Protein AF-A0A954HY36-F1 (afdb_monomer_lite)

Foldseek 3Di:
DAEEEEEEAPLQCQAPPVCVQHGLQQDDFAPGRVVCQLCVVVVVYQYEYQDAPVNQVVVCVVCVSYHYQPLVVLLPFKYKYAYSQFPAHSVLVPPADQQEFADDPNDTGIHIDGNVLSNQARSNHRHVSVVVSNVRHDYDHRDGDGHRHPCVSLVRRLVNNQVVLVVDDLDDDDAADDDPQEAEADDVSLEAADNQEAEEGQEYEHQNPGHEHEDHLEYEYHCEYAHPPEYHDHNHYDDNYDHYRSYD

pLDDT: mean 93.42, std 6.62, range [57.47, 98.38]

Secondary structure (DSSP, 8-state):
--EEEEE--TTGGGGTTTTSSS-GGGSEETTEEHHHHHHHT-TT-EEEEE--GGGHHHHHHH-TTEEES-HHHHTTS-EEEEETTEE--GGGGGG--TTEEEEETTEEEEEEE-HHHHTT--GGGHHHHHHHHHHTSEEEE--SEE--SHHHHHHHHHHHHHHHHHHS---SSPPP---TTPEEES-GGGEEE-TT-EE-TT-EEE-SSS-EEE-TT-EE-TT-EEESSEEE-TT-EE-S-EEPTTB-

Radius of gyration: 19.98 Å; chains: 1; bounding box: 44×34×57 Å

Sequence (248 aa):
MRRIAFFEDHLAPNFSPIALLRPVFELRCGHFSVRERMLSQAADSDWGVCLRPWLQETYALKHPSAHVNDEAWLRGGPTLFLNGRWLGDPGSLTSVTEDAVGTVEGEVAWLLVDPDEAALIDPQNCDDALARIAAGRRPVPAGGTMLNYPWDLVHHNAEQLGRDFRLRSRGGGAPADLGLQVALQGNPDDIHIDRHASIDPFVVIDARHGPVWIEAEARLLPFTRIEGPCYIGRATQVFRAHVREGTS

Structure (mmCIF, N/CA/C/O backbone):
data_AF-A0A954HY36-F1
#
_entry.id   AF-A0A954HY36-F1
#
loop_
_atom_site.group_PDB
_atom_site.id
_atom_site.type_symbol
_atom_site.label_atom_id
_atom_site.label_alt_id
_atom_site.label_comp_id
_atom_site.label_asym_id
_atom_site.label_entity_id
_atom_site.label_seq_id
_atom_site.pdbx_PDB_ins_code
_atom_site.Cartn_x
_atom_site.Cartn_y
_atom_site.Cartn_z
_atom_site.occupancy
_atom_site.B_iso_or_equiv
_atom_site.auth_seq_id
_atom_site.auth_comp_id
_atom_site.auth_asym_id
_atom_site.auth_atom_id
_atom_site.pdbx_PDB_model_num
ATOM 1 N N . MET A 1 1 ? -21.195 9.109 2.387 1.00 57.47 1 MET A N 1
ATOM 2 C CA . MET A 1 1 ? -19.724 9.006 2.312 1.00 57.47 1 MET A CA 1
ATOM 3 C C . MET A 1 1 ? -19.289 7.909 3.252 1.00 57.47 1 MET A C 1
ATOM 5 O O . MET A 1 1 ? -19.810 7.846 4.359 1.00 57.47 1 MET A O 1
ATOM 9 N N . ARG A 1 2 ? -18.409 7.021 2.796 1.00 84.44 2 ARG A N 1
ATOM 10 C CA . ARG A 1 2 ? -17.832 5.981 3.646 1.00 84.44 2 ARG A CA 1
ATOM 11 C C . ARG A 1 2 ? -16.690 6.609 4.446 1.00 84.44 2 ARG A C 1
ATOM 13 O O . ARG A 1 2 ? -15.933 7.389 3.879 1.00 84.44 2 ARG A O 1
ATOM 20 N N . ARG A 1 3 ? -16.602 6.320 5.744 1.00 93.75 3 ARG A N 1
ATOM 21 C CA . ARG A 1 3 ? -15.531 6.818 6.619 1.00 93.75 3 ARG A CA 1
ATOM 22 C C . ARG A 1 3 ? -14.582 5.673 6.937 1.00 93.75 3 ARG A C 1
ATOM 24 O O . ARG A 1 3 ? -15.049 4.612 7.352 1.00 93.75 3 ARG A O 1
ATOM 31 N N . ILE A 1 4 ? -13.285 5.857 6.707 1.00 95.62 4 ILE A N 1
ATOM 32 C CA . ILE A 1 4 ? -12.267 4.814 6.910 1.00 95.62 4 ILE A CA 1
ATOM 33 C C . ILE A 1 4 ? -11.166 5.357 7.818 1.00 95.62 4 ILE A C 1
ATOM 35 O O . ILE A 1 4 ? -10.631 6.428 7.559 1.00 95.62 4 ILE A O 1
ATOM 39 N N . ALA A 1 5 ? -10.806 4.617 8.861 1.00 96.50 5 ALA A N 1
ATOM 40 C CA . ALA A 1 5 ? -9.677 4.935 9.722 1.00 96.50 5 ALA A CA 1
ATOM 41 C C . ALA A 1 5 ? -8.617 3.832 9.642 1.00 96.50 5 ALA A C 1
ATOM 43 O O . ALA A 1 5 ? -8.952 2.652 9.690 1.00 96.50 5 ALA A O 1
ATOM 44 N N . PHE A 1 6 ? -7.341 4.200 9.546 1.00 97.25 6 PHE A N 1
ATOM 45 C CA . PHE A 1 6 ? -6.235 3.246 9.686 1.00 97.25 6 PHE A CA 1
ATOM 46 C C . PHE A 1 6 ? -5.646 3.334 11.085 1.00 97.25 6 PHE A C 1
ATOM 48 O O . PHE A 1 6 ? -5.460 4.434 11.604 1.00 97.25 6 PHE A O 1
ATOM 55 N N . PHE A 1 7 ? -5.306 2.197 11.680 1.00 96.88 7 PHE A N 1
ATOM 56 C CA . PHE A 1 7 ? -4.675 2.174 12.994 1.00 96.88 7 PHE A CA 1
ATOM 57 C C . PHE A 1 7 ? -3.418 1.312 13.036 1.00 96.88 7 PHE A C 1
ATOM 59 O O . PHE A 1 7 ? -3.256 0.374 12.254 1.00 96.88 7 PHE A O 1
ATOM 66 N N . GLU A 1 8 ? -2.516 1.657 13.950 1.00 93.75 8 GLU A N 1
ATOM 67 C CA . GLU A 1 8 ? -1.374 0.831 14.330 1.00 93.75 8 GLU A CA 1
ATOM 68 C C . GLU A 1 8 ? -1.704 0.089 15.625 1.00 93.75 8 GLU A C 1
ATOM 70 O O . GLU A 1 8 ? -2.137 0.708 16.596 1.00 93.75 8 GLU A O 1
ATOM 75 N N . ASP A 1 9 ? -1.495 -1.224 15.637 1.00 93.56 9 ASP A N 1
ATOM 76 C CA . ASP A 1 9 ? -1.626 -2.035 16.845 1.00 93.56 9 ASP A CA 1
ATOM 77 C C . ASP A 1 9 ? -0.294 -2.169 17.597 1.00 93.56 9 ASP A C 1
ATOM 79 O O . ASP A 1 9 ? 0.756 -1.660 17.180 1.00 93.56 9 ASP A O 1
ATOM 83 N N . HIS A 1 10 ? -0.327 -2.885 18.716 1.00 92.81 10 HIS A N 1
ATOM 84 C CA . HIS A 1 10 ? 0.822 -3.147 19.577 1.00 92.81 10 HIS A CA 1
ATOM 85 C C . HIS A 1 10 ? 2.001 -3.854 18.881 1.00 92.81 10 HIS A C 1
ATOM 87 O O . HIS A 1 10 ? 3.107 -3.829 19.426 1.00 92.81 10 HIS A O 1
ATOM 93 N N . LEU A 1 11 ? 1.821 -4.450 17.692 1.00 95.00 11 LEU A N 1
ATOM 94 C CA . LEU A 1 11 ? 2.897 -5.082 16.917 1.00 95.00 11 LEU A CA 1
ATOM 95 C C . LEU A 1 11 ? 3.542 -4.140 15.893 1.00 95.00 11 LEU A C 1
ATOM 97 O O . LEU A 1 11 ? 4.575 -4.485 15.317 1.00 95.00 11 LEU A O 1
ATOM 101 N N . ALA A 1 12 ? 3.032 -2.921 15.702 1.00 93.38 12 ALA A N 1
ATOM 102 C CA . ALA A 1 12 ? 3.673 -1.927 14.840 1.00 93.38 12 ALA A CA 1
ATOM 103 C C . ALA A 1 12 ? 5.172 -1.666 15.145 1.00 93.38 12 ALA A C 1
ATOM 105 O O . ALA A 1 12 ? 5.951 -1.505 14.196 1.00 93.38 12 ALA A O 1
ATOM 106 N N . PRO A 1 13 ? 5.646 -1.683 16.413 1.00 94.06 13 PRO A N 1
ATOM 107 C CA . PRO A 1 13 ? 7.071 -1.563 16.730 1.00 94.06 13 PRO A CA 1
ATOM 108 C C . PRO A 1 13 ? 7.970 -2.649 16.117 1.00 94.06 13 PRO A C 1
ATOM 110 O O . PRO A 1 13 ? 9.158 -2.386 15.905 1.00 94.06 13 PRO A O 1
ATOM 113 N N . ASN A 1 14 ? 7.436 -3.828 15.770 1.00 97.25 14 ASN A N 1
ATOM 114 C CA . ASN A 1 14 ? 8.209 -4.907 15.138 1.00 97.25 14 ASN A CA 1
ATOM 115 C C . ASN A 1 14 ? 8.767 -4.514 13.763 1.00 97.25 14 ASN A C 1
ATOM 117 O O . ASN A 1 14 ? 9.735 -5.110 13.296 1.00 97.25 14 ASN A O 1
ATOM 121 N N . PHE A 1 15 ? 8.200 -3.484 13.128 1.00 97.38 15 PHE A N 1
ATOM 122 C CA . PHE A 1 15 ? 8.650 -2.957 11.839 1.00 97.38 15 PHE A CA 1
ATOM 123 C C . PHE A 1 15 ? 9.772 -1.919 11.961 1.00 97.38 15 PHE A C 1
ATOM 125 O O . PHE A 1 15 ? 10.140 -1.260 10.985 1.00 97.38 15 PHE A O 1
ATOM 132 N N . SER A 1 16 ? 10.333 -1.727 13.152 1.00 94.12 16 SER A N 1
ATOM 133 C CA . SER A 1 16 ? 11.526 -0.902 13.325 1.00 94.12 16 SER A CA 1
ATOM 134 C C . SER A 1 16 ? 12.725 -1.498 12.556 1.00 94.12 16 SER A C 1
ATOM 136 O O . SER A 1 16 ? 12.897 -2.716 12.544 1.00 94.12 16 SER A O 1
ATOM 138 N N . PRO A 1 17 ? 13.575 -0.678 11.902 1.00 95.44 17 PRO A N 1
ATOM 139 C CA . PRO A 1 17 ? 13.548 0.787 11.880 1.00 95.44 17 PRO A CA 1
ATOM 140 C C . PRO A 1 17 ? 12.696 1.393 10.752 1.00 95.44 17 PRO A C 1
ATOM 142 O O . PRO A 1 17 ? 12.510 2.611 10.716 1.00 95.44 17 PRO A O 1
ATOM 145 N N . ILE A 1 18 ? 12.173 0.584 9.823 1.00 96.06 18 ILE A N 1
ATOM 146 C CA . ILE A 1 18 ? 11.514 1.084 8.603 1.00 96.06 18 ILE A CA 1
ATOM 147 C C . ILE A 1 18 ? 10.173 1.787 8.877 1.00 96.06 18 ILE A C 1
ATOM 149 O O . ILE A 1 18 ? 9.757 2.634 8.086 1.00 96.06 18 ILE A O 1
ATOM 153 N N . ALA A 1 19 ? 9.553 1.512 10.029 1.00 95.56 19 ALA A N 1
ATOM 154 C CA . ALA A 1 19 ? 8.348 2.180 10.526 1.00 95.56 19 ALA A CA 1
ATOM 155 C C . ALA A 1 19 ? 8.613 3.228 11.632 1.00 95.56 19 ALA A C 1
ATOM 157 O O . ALA A 1 19 ? 7.700 3.580 12.374 1.00 95.56 19 ALA A O 1
ATOM 158 N N . LEU A 1 20 ? 9.839 3.746 11.805 1.00 93.62 20 LEU A N 1
ATOM 159 C CA . LEU A 1 20 ? 10.100 4.781 12.827 1.00 93.62 20 LEU A CA 1
ATOM 160 C C . LEU A 1 20 ? 9.541 6.161 12.451 1.00 93.62 20 LEU A C 1
ATOM 162 O O . LEU A 1 20 ? 9.020 6.864 13.311 1.00 93.62 20 LEU A O 1
ATOM 166 N N . LEU A 1 21 ? 9.650 6.536 11.172 1.00 93.31 21 LEU A N 1
ATOM 167 C CA . LEU A 1 21 ? 9.279 7.861 10.643 1.00 93.31 21 LEU A CA 1
ATOM 168 C C . LEU A 1 21 ? 8.015 7.832 9.769 1.00 93.31 21 LEU A C 1
ATOM 170 O O . LEU A 1 21 ? 7.740 8.774 9.025 1.00 93.31 21 LEU A O 1
ATOM 174 N N . ARG A 1 22 ? 7.295 6.710 9.788 1.00 95.19 22 ARG A N 1
ATOM 175 C CA . ARG A 1 22 ? 6.039 6.494 9.067 1.00 95.19 22 ARG A CA 1
ATOM 176 C C . ARG A 1 22 ? 5.252 5.367 9.735 1.00 95.19 22 ARG A C 1
ATOM 178 O O . ARG A 1 22 ? 5.887 4.474 10.303 1.00 95.19 22 ARG A O 1
ATOM 185 N N . PRO A 1 23 ? 3.919 5.376 9.645 1.00 96.25 23 PRO A N 1
ATOM 186 C CA . PRO A 1 23 ? 3.120 4.272 10.144 1.00 96.25 23 PRO A CA 1
ATOM 187 C C . PRO A 1 23 ? 3.252 3.016 9.280 1.00 96.25 23 PRO A C 1
ATOM 189 O O . PRO A 1 23 ? 3.594 3.100 8.097 1.00 96.25 23 PRO A O 1
ATOM 192 N N . VAL A 1 24 ? 2.967 1.847 9.858 1.00 96.81 24 VAL A N 1
ATOM 193 C CA . VAL A 1 24 ? 3.121 0.550 9.170 1.00 96.81 24 VAL A CA 1
ATOM 194 C C . VAL A 1 24 ? 2.285 0.453 7.893 1.00 96.81 24 VAL A C 1
ATOM 196 O O . VAL A 1 24 ? 2.764 -0.065 6.887 1.00 96.81 24 VAL A O 1
ATOM 199 N N . PHE A 1 25 ? 1.092 1.051 7.868 1.00 97.25 25 PHE A N 1
ATOM 200 C CA . PHE A 1 25 ? 0.241 1.064 6.674 1.00 97.25 25 PHE A CA 1
ATOM 201 C C . PHE A 1 25 ? 0.782 1.894 5.500 1.00 97.25 25 PHE A C 1
ATOM 203 O O . PHE A 1 25 ? 0.192 1.857 4.420 1.00 97.25 25 PHE A O 1
ATOM 210 N N . GLU A 1 26 ? 1.885 2.631 5.684 1.00 97.38 26 GLU A N 1
ATOM 211 C CA . GLU A 1 26 ? 2.621 3.326 4.615 1.00 97.38 26 GLU A CA 1
ATOM 212 C C . GLU A 1 26 ? 3.801 2.519 4.070 1.00 97.38 26 GLU A C 1
ATOM 214 O O . GLU A 1 26 ? 4.480 2.959 3.137 1.00 97.38 26 GLU A O 1
ATOM 219 N N . LEU A 1 27 ? 4.086 1.348 4.642 1.00 96.88 27 LEU A N 1
ATOM 220 C CA . LEU A 1 27 ? 5.068 0.435 4.074 1.00 96.88 27 LEU A CA 1
ATOM 221 C C . LEU A 1 27 ? 4.506 -0.157 2.780 1.00 96.88 27 LEU A C 1
ATOM 223 O O . LEU A 1 27 ? 3.346 -0.569 2.707 1.00 96.88 27 LEU A O 1
ATOM 227 N N . ARG A 1 28 ? 5.331 -0.153 1.732 1.00 95.56 28 ARG A N 1
ATOM 228 C CA . ARG A 1 28 ? 4.946 -0.648 0.409 1.00 95.56 28 ARG A CA 1
ATOM 229 C C . ARG A 1 28 ? 5.139 -2.157 0.335 1.00 95.56 28 ARG A C 1
ATOM 231 O O . ARG A 1 28 ? 6.169 -2.671 0.760 1.00 95.56 28 ARG A O 1
ATOM 238 N N . CYS A 1 29 ? 4.143 -2.824 -0.233 1.00 97.12 29 CYS A N 1
ATOM 239 C CA . CYS A 1 29 ? 4.181 -4.223 -0.636 1.00 97.12 29 CYS A CA 1
ATOM 240 C C . CYS A 1 29 ? 3.330 -4.322 -1.903 1.00 97.12 29 CYS A C 1
ATOM 242 O O . CYS A 1 29 ? 2.143 -4.009 -1.872 1.00 97.12 29 CYS A O 1
ATOM 244 N N . GLY A 1 30 ? 3.931 -4.657 -3.036 1.00 97.00 30 GLY A N 1
ATOM 245 C CA . GLY A 1 30 ? 3.319 -4.515 -4.349 1.00 97.00 30 GLY A CA 1
ATOM 246 C C . GLY A 1 30 ? 3.459 -3.099 -4.917 1.00 97.00 30 GLY A C 1
ATOM 247 O O . GLY A 1 30 ? 4.481 -2.430 -4.771 1.00 97.00 30 GLY A O 1
ATOM 2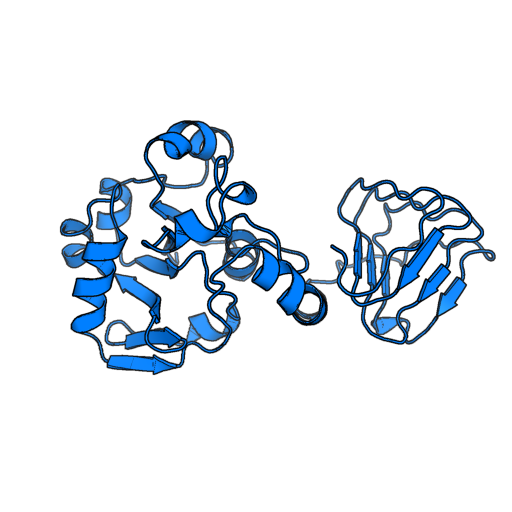48 N N . HIS A 1 31 ? 2.419 -2.627 -5.600 1.00 95.81 31 HIS A N 1
ATOM 249 C CA . HIS A 1 31 ? 2.398 -1.298 -6.220 1.00 95.81 31 HIS A CA 1
ATOM 250 C C . HIS A 1 31 ? 1.971 -0.203 -5.234 1.00 95.81 31 HIS A C 1
ATOM 252 O O . HIS A 1 31 ? 2.048 0.983 -5.574 1.00 95.81 31 HIS A O 1
ATOM 258 N N . PHE A 1 32 ? 1.486 -0.580 -4.051 1.00 95.56 32 PHE A N 1
ATOM 259 C CA . PHE A 1 32 ? 0.821 0.310 -3.106 1.00 95.56 32 PHE A CA 1
ATOM 260 C C . PHE A 1 32 ? 1.263 0.058 -1.662 1.00 95.56 32 PHE A C 1
ATOM 262 O O . PHE A 1 32 ? 1.708 -1.035 -1.298 1.00 95.56 32 PHE A O 1
ATOM 269 N N . SER A 1 33 ? 1.090 1.065 -0.811 1.00 96.56 33 SER A N 1
ATOM 270 C CA . SER A 1 33 ? 0.966 0.844 0.631 1.00 96.56 33 SER A CA 1
ATOM 271 C C . SER A 1 33 ? -0.415 0.273 0.994 1.00 96.56 33 SER A C 1
ATOM 273 O O . SER A 1 33 ? -1.324 0.237 0.159 1.00 96.56 33 SER A O 1
ATOM 275 N N . VAL A 1 34 ? -0.602 -0.185 2.239 1.00 96.12 34 VAL A N 1
ATOM 276 C CA . VAL A 1 34 ? -1.923 -0.643 2.720 1.00 96.12 34 VAL A CA 1
ATOM 277 C C . VAL A 1 34 ? -2.958 0.472 2.599 1.00 96.12 34 VAL A C 1
ATOM 279 O O . VAL A 1 34 ? -4.036 0.238 2.050 1.00 96.12 34 VAL A O 1
ATOM 282 N N . ARG A 1 35 ? -2.613 1.700 3.011 1.00 96.06 35 ARG A N 1
ATOM 283 C CA . ARG A 1 35 ? -3.511 2.854 2.873 1.00 96.06 35 ARG A CA 1
ATOM 284 C C . ARG A 1 35 ? -3.898 3.099 1.419 1.00 96.06 35 ARG A C 1
ATOM 286 O O . ARG A 1 35 ? -5.082 3.202 1.108 1.00 96.06 35 ARG A O 1
ATOM 293 N N . GLU A 1 36 ? -2.908 3.203 0.533 1.00 94.69 36 GLU A N 1
ATOM 294 C CA . GLU A 1 36 ? -3.137 3.482 -0.890 1.00 94.69 36 GLU A CA 1
ATOM 295 C C . GLU A 1 36 ? -4.048 2.431 -1.526 1.00 94.69 36 GLU A C 1
ATOM 297 O O . GLU A 1 36 ? -4.996 2.777 -2.231 1.00 94.69 36 GLU A O 1
ATOM 302 N N . ARG A 1 37 ? -3.806 1.151 -1.226 1.00 94.50 37 ARG A N 1
ATOM 303 C CA . ARG A 1 37 ? -4.600 0.045 -1.761 1.00 94.50 37 ARG A CA 1
ATOM 304 C C . ARG A 1 37 ? -6.048 0.117 -1.302 1.00 94.50 37 ARG A C 1
ATOM 306 O O . ARG A 1 37 ? -6.948 0.044 -2.135 1.00 94.50 37 ARG A O 1
ATOM 313 N N . MET A 1 38 ? -6.276 0.296 -0.004 1.00 92.94 38 MET A N 1
ATOM 314 C CA . MET A 1 38 ? -7.625 0.315 0.565 1.00 92.94 38 MET A CA 1
ATOM 315 C C . MET A 1 38 ? -8.426 1.539 0.108 1.00 92.94 38 MET A C 1
ATOM 317 O O . MET A 1 38 ? -9.614 1.417 -0.181 1.00 92.94 38 MET A O 1
ATOM 321 N N . LEU A 1 39 ? -7.780 2.700 -0.040 1.00 92.19 39 LEU A N 1
ATOM 322 C CA . LEU A 1 39 ? -8.441 3.914 -0.530 1.00 92.19 39 LEU A CA 1
ATOM 323 C C . LEU A 1 39 ? -8.631 3.937 -2.056 1.00 92.19 39 LEU A C 1
ATOM 325 O O . LEU A 1 39 ? -9.497 4.662 -2.538 1.00 92.19 39 LEU A O 1
ATOM 329 N N . SER A 1 40 ? -7.888 3.133 -2.827 1.00 87.56 40 SER A N 1
ATOM 330 C CA . SER A 1 40 ? -7.997 3.112 -4.299 1.00 87.56 40 SER A CA 1
ATOM 331 C C . SER A 1 40 ? -9.398 2.751 -4.817 1.00 87.56 40 SER A C 1
ATOM 333 O O . SER A 1 40 ? -9.817 3.255 -5.855 1.00 87.56 40 SER A O 1
ATOM 335 N N . GLN A 1 41 ? -10.141 1.925 -4.076 1.00 77.50 41 GLN A N 1
ATOM 336 C CA . GLN A 1 41 ? -11.525 1.525 -4.380 1.00 77.50 41 GLN A CA 1
ATOM 337 C C . GLN A 1 41 ? -12.568 2.386 -3.643 1.00 77.50 41 GLN A C 1
ATOM 339 O O . GLN A 1 41 ? -13.767 2.128 -3.710 1.00 77.50 41 GLN A O 1
ATOM 344 N N . ALA A 1 42 ? -12.110 3.403 -2.914 1.00 75.69 42 ALA A N 1
ATOM 345 C CA . ALA A 1 42 ? -12.898 4.201 -1.987 1.00 75.69 42 ALA A CA 1
ATOM 346 C C . ALA A 1 42 ? -12.592 5.703 -2.159 1.00 75.69 42 ALA A C 1
ATOM 348 O O . ALA A 1 42 ? -12.513 6.433 -1.176 1.00 75.69 42 ALA A O 1
ATOM 349 N N . ALA A 1 43 ? -12.429 6.164 -3.406 1.00 67.81 43 ALA A N 1
ATOM 350 C CA . ALA A 1 43 ? -11.939 7.508 -3.736 1.00 67.81 43 ALA A CA 1
ATOM 351 C C . ALA A 1 43 ? -12.755 8.669 -3.124 1.00 67.81 43 ALA A C 1
ATOM 353 O O . ALA A 1 43 ? -12.181 9.711 -2.825 1.00 67.81 43 ALA A O 1
ATOM 354 N N . ASP A 1 44 ? -14.055 8.474 -2.875 1.00 77.56 44 ASP A N 1
ATOM 355 C CA . ASP A 1 44 ? -14.939 9.466 -2.236 1.00 77.56 44 ASP A CA 1
ATOM 356 C C . ASP A 1 44 ? -15.047 9.295 -0.704 1.00 77.56 44 ASP A C 1
ATOM 358 O O . ASP A 1 44 ? -15.976 9.809 -0.071 1.00 77.56 44 ASP A O 1
ATOM 362 N N . SER A 1 45 ? -14.155 8.507 -0.094 1.00 83.62 45 SER A N 1
ATOM 363 C CA . SER A 1 45 ? -14.174 8.253 1.349 1.00 83.62 45 SER A CA 1
ATOM 364 C C . SER A 1 45 ? -13.461 9.356 2.112 1.00 83.62 45 SER A C 1
ATOM 366 O O . SER A 1 45 ? -12.332 9.727 1.797 1.00 83.62 45 SER A O 1
ATOM 368 N N . ASP A 1 46 ? -14.113 9.825 3.168 1.00 94.19 46 ASP A N 1
ATOM 369 C CA . ASP A 1 46 ? -13.464 10.643 4.182 1.00 94.19 46 ASP A CA 1
ATOM 370 C C . ASP A 1 46 ? -12.607 9.721 5.060 1.00 94.19 46 ASP A C 1
ATOM 372 O O . ASP A 1 46 ? -13.057 8.626 5.422 1.00 94.19 46 ASP A O 1
ATOM 376 N N . TRP A 1 47 ? -11.364 10.094 5.361 1.00 96.44 47 TRP A N 1
ATOM 377 C CA . TRP A 1 47 ? -10.434 9.156 5.991 1.00 96.44 47 TRP A CA 1
ATOM 378 C C . TRP A 1 47 ? -9.587 9.761 7.100 1.00 96.44 47 TRP A C 1
ATOM 380 O O . TRP A 1 47 ? -9.191 10.922 7.062 1.00 96.44 47 TRP A O 1
ATOM 390 N N . GLY A 1 48 ? -9.288 8.928 8.090 1.00 96.56 48 GLY A N 1
ATOM 391 C CA . GLY A 1 48 ? -8.511 9.292 9.262 1.00 96.56 48 GLY A CA 1
ATOM 392 C C . GLY A 1 48 ? -7.494 8.231 9.641 1.00 96.56 48 GLY A C 1
ATOM 393 O O . GLY A 1 48 ? -7.387 7.171 9.017 1.00 96.56 48 GLY A O 1
ATOM 394 N N . VAL A 1 49 ? -6.717 8.538 10.671 1.00 97.00 49 VAL A N 1
ATOM 395 C CA . VAL A 1 49 ? -5.668 7.661 11.185 1.00 97.00 49 VAL A CA 1
ATOM 396 C C . VAL A 1 49 ? -5.547 7.787 12.699 1.00 97.00 49 VAL A C 1
ATOM 398 O O . VAL A 1 49 ? -5.702 8.878 13.245 1.00 97.00 49 VAL A O 1
ATOM 401 N N . CYS A 1 50 ? -5.217 6.682 13.361 1.00 95.50 50 CYS A N 1
ATOM 402 C CA . CYS A 1 50 ? -4.771 6.657 14.750 1.00 95.50 50 CYS A CA 1
ATOM 403 C C . CYS A 1 50 ? -3.283 6.300 14.779 1.00 95.50 50 CYS A C 1
ATOM 405 O O . CYS A 1 50 ? -2.883 5.183 14.445 1.00 95.50 50 CYS A O 1
ATOM 407 N N . LEU A 1 51 ? -2.466 7.294 15.120 1.00 92.50 51 LEU A N 1
ATOM 408 C CA . LEU A 1 51 ? -1.015 7.282 15.013 1.00 92.50 51 LEU A CA 1
ATOM 409 C C . LEU A 1 51 ? -0.327 7.524 16.346 1.00 92.50 51 LEU A C 1
ATOM 411 O O . LEU A 1 51 ? -0.811 8.259 17.211 1.00 92.50 51 LEU A O 1
ATOM 415 N N . ARG A 1 52 ? 0.902 7.013 16.420 1.00 92.62 52 ARG A N 1
ATOM 416 C CA . ARG A 1 52 ? 1.864 7.315 17.482 1.00 92.62 52 ARG A CA 1
ATOM 417 C C . ARG A 1 52 ? 2.082 8.837 17.617 1.00 92.62 52 ARG A C 1
ATOM 419 O O . ARG A 1 52 ? 2.246 9.503 16.588 1.00 92.62 52 ARG A O 1
ATOM 426 N N . PRO A 1 53 ? 2.170 9.386 18.849 1.00 91.75 53 PRO A N 1
ATOM 427 C CA . PRO A 1 53 ? 2.262 10.829 19.117 1.00 91.75 53 PRO A CA 1
ATOM 428 C C . PRO A 1 53 ? 3.259 11.600 18.250 1.00 91.75 53 PRO A C 1
ATOM 430 O O . PRO A 1 53 ? 2.934 12.634 17.675 1.00 91.75 53 PRO A O 1
ATOM 433 N N . TRP A 1 54 ? 4.471 11.071 18.094 1.00 93.06 54 TRP A N 1
ATOM 434 C CA . TRP A 1 54 ? 5.554 11.757 17.385 1.00 93.06 54 TRP A CA 1
ATOM 435 C C . TRP A 1 54 ? 5.405 11.781 15.856 1.00 93.06 54 TRP A C 1
ATOM 437 O O . TRP A 1 54 ? 6.165 12.481 15.191 1.00 93.06 54 TRP A O 1
ATOM 447 N N . LEU A 1 55 ? 4.468 11.021 15.275 1.00 95.06 55 LEU A N 1
ATOM 448 C CA . LEU A 1 55 ? 4.220 11.035 13.829 1.00 95.06 55 LEU A CA 1
ATOM 449 C C . LEU A 1 55 ? 3.162 12.062 13.418 1.00 95.06 55 LEU A C 1
ATOM 451 O O . LEU A 1 55 ? 3.194 12.514 12.274 1.00 95.06 55 LEU A O 1
ATOM 455 N N . GLN A 1 56 ? 2.260 12.443 14.326 1.00 95.19 56 GLN A N 1
ATOM 456 C CA . GLN A 1 56 ? 1.020 13.158 14.003 1.00 95.19 56 GLN A CA 1
ATOM 457 C C . GLN A 1 56 ? 1.249 14.458 13.238 1.00 95.19 56 GLN A C 1
ATOM 459 O O . GLN A 1 56 ? 0.696 14.627 12.155 1.00 95.19 56 GLN A O 1
ATOM 464 N N . GLU A 1 57 ? 2.107 15.340 13.753 1.00 95.69 57 GLU A N 1
ATOM 465 C CA . GLU A 1 57 ? 2.372 16.646 13.140 1.00 95.69 57 GLU A CA 1
ATOM 466 C C . GLU A 1 57 ? 2.907 16.495 11.708 1.00 95.69 57 GLU A C 1
ATOM 468 O O . GLU A 1 57 ? 2.366 17.054 10.752 1.00 95.69 57 GLU A O 1
ATOM 473 N N . THR A 1 58 ? 3.946 15.673 11.536 1.00 96.44 58 THR A N 1
ATOM 474 C CA . THR A 1 58 ? 4.562 15.461 10.219 1.00 96.44 58 THR A CA 1
ATOM 475 C C . THR A 1 58 ? 3.643 14.729 9.246 1.00 96.44 58 THR A C 1
ATOM 477 O O . THR A 1 58 ? 3.723 14.962 8.037 1.00 96.44 58 THR A O 1
ATOM 480 N N . TYR A 1 59 ? 2.780 13.848 9.753 1.00 96.75 59 TYR A N 1
ATOM 481 C CA . TYR A 1 59 ? 1.835 13.099 8.940 1.00 96.75 59 TYR A CA 1
ATOM 482 C C . TYR A 1 59 ? 0.682 13.995 8.475 1.00 96.75 59 TYR A C 1
ATOM 484 O O . TYR A 1 59 ? 0.382 14.004 7.283 1.00 96.75 59 TYR A O 1
ATOM 492 N N . ALA A 1 60 ? 0.123 14.826 9.360 1.00 97.00 60 ALA A N 1
ATOM 493 C CA . ALA A 1 60 ? -0.908 15.810 9.021 1.00 97.00 60 ALA A CA 1
ATOM 494 C C . ALA A 1 60 ? -0.421 16.812 7.961 1.00 97.00 60 ALA A C 1
ATOM 496 O O . ALA A 1 60 ? -1.142 17.117 7.014 1.00 97.00 60 ALA A O 1
ATOM 497 N N . LEU A 1 61 ? 0.838 17.262 8.058 1.00 96.94 61 LEU A N 1
ATOM 498 C CA . LEU A 1 61 ? 1.431 18.158 7.061 1.00 96.94 61 LEU A CA 1
ATOM 499 C C . LEU A 1 61 ? 1.538 17.508 5.669 1.00 96.94 61 LEU A C 1
ATOM 501 O O . LEU A 1 61 ? 1.346 18.176 4.654 1.00 96.94 61 LEU A O 1
ATOM 505 N N . LYS A 1 62 ? 1.861 16.210 5.608 1.00 96.12 62 LYS A N 1
ATOM 506 C CA . LYS A 1 62 ? 1.994 15.456 4.347 1.00 96.12 62 LYS A CA 1
ATOM 507 C C . LYS A 1 62 ? 0.653 15.003 3.773 1.00 96.12 62 LYS A C 1
ATOM 509 O O . LYS A 1 62 ? 0.542 14.835 2.561 1.00 96.12 62 LYS A O 1
ATOM 514 N N . HIS A 1 63 ? -0.342 14.804 4.630 1.00 96.00 63 HIS A N 1
ATOM 515 C CA . HIS A 1 63 ? -1.660 14.288 4.279 1.00 96.00 63 HIS A CA 1
ATOM 516 C C . HIS A 1 63 ? -2.755 15.227 4.811 1.00 96.00 63 HIS A C 1
ATOM 518 O O . HIS A 1 63 ? -3.477 14.858 5.733 1.00 96.00 63 HIS A O 1
ATOM 524 N N . PRO A 1 64 ? -2.927 16.428 4.224 1.00 95.19 64 PRO A N 1
ATOM 525 C CA . PRO A 1 64 ? -3.870 17.433 4.727 1.00 95.19 64 PRO A CA 1
ATOM 526 C C . PRO A 1 64 ? -5.344 17.010 4.631 1.00 95.19 64 PRO A C 1
ATOM 528 O O . PRO A 1 64 ? -6.202 17.627 5.250 1.00 95.19 64 PRO A O 1
ATOM 531 N N . SER A 1 65 ? -5.650 15.976 3.844 1.00 93.81 65 SER A N 1
ATOM 532 C CA . SER A 1 65 ? -6.984 15.376 3.765 1.00 93.81 65 SER A CA 1
ATOM 533 C C . SER A 1 65 ? -7.269 14.360 4.876 1.00 93.81 65 SER A C 1
ATOM 535 O O . SER A 1 65 ? -8.371 13.833 4.916 1.00 93.81 65 SER A O 1
ATOM 537 N N . ALA A 1 66 ? -6.267 13.988 5.678 1.00 96.31 66 ALA A N 1
ATOM 538 C CA . ALA A 1 66 ? -6.393 12.959 6.701 1.00 96.31 66 ALA A CA 1
ATOM 539 C C . ALA A 1 66 ? -6.816 13.565 8.039 1.00 96.31 66 ALA A C 1
ATOM 541 O O . ALA A 1 66 ? -6.187 14.507 8.524 1.00 96.31 66 ALA A O 1
ATOM 542 N N . HIS A 1 67 ? -7.799 12.951 8.690 1.00 96.94 67 HIS A N 1
ATOM 543 C CA . HIS A 1 67 ? -8.133 13.243 10.084 1.00 96.94 67 HIS A CA 1
ATOM 544 C C . HIS A 1 67 ? -7.165 12.505 11.008 1.00 96.94 67 HIS A C 1
ATOM 546 O O . HIS A 1 67 ? -7.310 11.308 11.265 1.00 96.94 67 HIS A O 1
ATOM 552 N N . VAL A 1 68 ? -6.121 13.199 11.458 1.00 97.06 68 VAL A N 1
ATOM 553 C CA . VAL A 1 68 ? -5.052 12.607 12.273 1.00 97.06 68 VAL A CA 1
ATOM 554 C C . VAL A 1 68 ? -5.416 12.683 13.748 1.00 97.06 68 VAL A C 1
ATOM 556 O O . VAL A 1 68 ? -5.425 13.767 14.323 1.00 97.06 68 VAL A O 1
ATOM 559 N N . ASN A 1 69 ? -5.686 11.529 14.359 1.00 95.69 69 ASN A N 1
ATOM 560 C CA . ASN A 1 69 ? -6.036 11.397 15.774 1.00 95.69 69 ASN A CA 1
ATOM 561 C C . ASN A 1 69 ? -7.198 12.316 16.207 1.00 95.69 69 ASN A C 1
ATOM 563 O O . ASN A 1 69 ? -7.235 12.795 17.339 1.00 95.69 69 ASN A O 1
ATOM 567 N N . ASP A 1 70 ? -8.144 12.565 15.300 1.00 95.31 70 ASP A N 1
ATOM 568 C CA . ASP A 1 70 ? -9.237 13.513 15.506 1.00 95.31 70 ASP A CA 1
ATOM 569 C C . ASP A 1 70 ? -10.455 12.831 16.154 1.00 95.31 70 ASP A C 1
ATOM 571 O O . ASP A 1 70 ? -11.234 12.126 15.505 1.00 95.31 70 ASP A O 1
ATOM 575 N N . GLU A 1 71 ? -10.632 13.059 17.457 1.00 93.94 71 GLU A N 1
ATOM 576 C CA . GLU A 1 71 ? -11.782 12.561 18.221 1.00 93.94 71 GLU A CA 1
ATOM 577 C C . GLU A 1 71 ? -13.121 13.114 17.724 1.00 93.94 71 GLU A C 1
ATOM 579 O O . GLU A 1 71 ? -14.124 12.396 17.696 1.00 93.94 71 GLU A O 1
ATOM 584 N N . ALA A 1 72 ? -13.161 14.402 17.374 1.00 94.69 72 ALA A N 1
ATOM 585 C CA . ALA A 1 72 ? -14.392 15.064 16.963 1.00 94.69 72 ALA A CA 1
ATOM 586 C C . ALA A 1 72 ? -14.855 14.511 15.619 1.00 94.69 72 ALA A C 1
ATOM 588 O O . ALA A 1 72 ? -16.044 14.234 15.440 1.00 94.69 72 ALA A O 1
ATOM 589 N N . TRP A 1 73 ? -13.903 14.276 14.714 1.00 95.75 73 TRP A N 1
ATOM 590 C CA . TRP A 1 73 ? -14.165 13.560 13.485 1.00 95.75 73 TRP A CA 1
ATOM 591 C C . TRP A 1 73 ? -14.733 12.183 13.799 1.00 95.75 73 TRP A C 1
ATOM 593 O O . TRP A 1 73 ? -15.855 11.931 13.370 1.00 95.75 73 TRP A O 1
ATOM 603 N N . LEU A 1 74 ? -14.035 11.323 14.554 1.00 94.31 74 LEU A N 1
ATOM 604 C CA . LEU A 1 74 ? -14.456 9.939 14.845 1.00 94.31 74 LEU A CA 1
ATOM 605 C C . LEU A 1 74 ? -15.885 9.831 15.406 1.00 94.31 74 LEU A C 1
ATOM 607 O O . LEU A 1 74 ? -16.633 8.941 15.011 1.00 94.31 74 LEU A O 1
ATOM 611 N N . ARG A 1 75 ? -16.298 10.774 16.260 1.00 94.44 75 ARG A N 1
ATOM 612 C CA . ARG A 1 75 ? -17.660 10.835 16.829 1.00 94.44 75 ARG A CA 1
ATOM 613 C C . ARG A 1 75 ? -18.722 11.361 15.855 1.00 94.44 75 ARG A C 1
ATOM 615 O O . ARG A 1 75 ? -19.907 11.356 16.168 1.00 94.44 75 ARG A O 1
ATOM 622 N N . GLY A 1 76 ? -18.327 11.829 14.676 1.00 94.00 76 GLY A N 1
ATOM 623 C CA . GLY A 1 76 ? -19.231 12.387 13.672 1.00 94.00 76 GLY A CA 1
ATOM 624 C C . GLY A 1 76 ? -19.966 11.350 12.816 1.00 94.00 76 GLY A C 1
ATOM 625 O O . GLY A 1 76 ? -20.847 11.732 12.049 1.00 94.00 76 GLY A O 1
ATOM 626 N N . GLY A 1 77 ? -19.605 10.063 12.872 1.00 93.69 77 GLY A N 1
ATOM 627 C CA . GLY A 1 77 ? -20.294 9.021 12.103 1.00 93.69 77 GLY A CA 1
ATOM 628 C C . GLY A 1 77 ? -19.615 7.645 12.142 1.00 93.69 77 GLY A C 1
ATOM 629 O O . GLY A 1 77 ? -18.437 7.563 12.499 1.00 93.69 77 GLY A O 1
ATOM 630 N N . PRO A 1 78 ? -20.329 6.576 11.731 1.00 94.69 78 PRO A N 1
ATOM 631 C CA . PRO A 1 78 ? -19.784 5.221 11.696 1.00 94.69 78 PRO A CA 1
ATOM 632 C C . PRO A 1 78 ? -18.521 5.154 10.840 1.00 94.69 78 PRO A C 1
ATOM 634 O O . PRO A 1 78 ? -18.503 5.654 9.711 1.00 94.69 78 PRO A O 1
ATOM 637 N N . THR A 1 79 ? -17.462 4.555 11.377 1.00 95.75 79 THR A N 1
ATOM 638 C CA . THR A 1 79 ? -16.125 4.562 10.775 1.00 95.75 79 THR A CA 1
ATOM 639 C C . THR A 1 79 ? -15.555 3.150 10.715 1.00 95.75 79 THR A C 1
ATOM 641 O O . THR A 1 79 ? -15.472 2.449 11.719 1.00 95.75 79 THR A O 1
ATOM 644 N N . LEU A 1 80 ? -15.149 2.718 9.520 1.00 95.75 80 LEU A N 1
ATOM 645 C CA . LEU A 1 80 ? -14.490 1.432 9.315 1.00 95.75 80 LEU A CA 1
ATOM 646 C C . LEU A 1 80 ? -13.016 1.543 9.700 1.00 95.75 80 LEU A C 1
ATOM 648 O O . LEU A 1 80 ? -12.245 2.190 8.993 1.00 95.75 80 LEU A O 1
ATOM 652 N N . PHE A 1 81 ? -12.623 0.887 10.782 1.00 96.88 81 PHE A N 1
ATOM 653 C CA . PHE A 1 81 ? -11.231 0.778 11.194 1.00 96.88 81 PHE A CA 1
ATOM 654 C C . PHE A 1 81 ? -10.548 -0.377 10.467 1.00 96.88 81 PHE A C 1
ATOM 656 O O . PHE A 1 81 ? -11.084 -1.483 10.419 1.00 96.88 81 PHE A O 1
ATOM 663 N N . LEU A 1 82 ? -9.365 -0.111 9.917 1.00 96.94 82 LEU A N 1
ATOM 664 C CA . LEU A 1 82 ? -8.508 -1.061 9.215 1.00 96.94 82 LEU A CA 1
ATOM 665 C C . LEU A 1 82 ? -7.147 -1.133 9.907 1.00 96.94 82 LEU A C 1
ATOM 667 O O . LEU A 1 82 ? -6.491 -0.108 10.114 1.00 96.94 82 LEU A O 1
ATOM 671 N N . ASN A 1 83 ? -6.709 -2.344 10.228 1.00 97.44 83 ASN A N 1
ATOM 672 C CA . ASN A 1 83 ? -5.398 -2.565 10.814 1.00 97.44 83 ASN A CA 1
ATOM 673 C C . ASN A 1 83 ? -4.309 -2.304 9.772 1.00 97.44 83 ASN A C 1
ATOM 675 O O . ASN A 1 83 ? -4.351 -2.824 8.655 1.00 97.44 83 ASN A O 1
ATOM 679 N N . GLY A 1 84 ? -3.305 -1.512 10.136 1.00 96.88 84 GLY A N 1
ATOM 680 C CA . GLY A 1 84 ? -2.256 -1.120 9.214 1.00 96.88 84 GLY A CA 1
ATOM 681 C C . GLY A 1 84 ? -1.307 -2.232 8.771 1.00 96.88 84 GLY A C 1
ATOM 682 O O . GLY A 1 84 ? -0.609 -2.058 7.772 1.00 96.88 84 GLY A O 1
ATOM 683 N N . ARG A 1 85 ? -1.295 -3.370 9.473 1.00 97.12 85 ARG A N 1
ATOM 684 C CA . ARG A 1 85 ? -0.534 -4.577 9.109 1.00 97.12 85 ARG A CA 1
ATOM 685 C C . ARG A 1 85 ? -1.287 -5.499 8.153 1.00 97.12 85 ARG A C 1
ATOM 687 O O . ARG A 1 85 ? -0.698 -6.449 7.639 1.00 97.12 85 ARG A O 1
ATOM 694 N N . TRP A 1 86 ? -2.574 -5.249 7.919 1.00 97.75 86 TRP A N 1
ATOM 695 C CA . TRP A 1 86 ? -3.419 -6.151 7.151 1.00 97.75 86 TRP A CA 1
ATOM 696 C C . TRP A 1 86 ? -3.206 -5.992 5.642 1.00 97.75 86 TRP A C 1
ATOM 698 O O . TRP A 1 86 ? -3.589 -4.996 5.020 1.00 97.75 86 TRP A O 1
ATOM 708 N N . LEU A 1 87 ? -2.634 -7.026 5.027 1.00 96.31 87 LEU A N 1
ATOM 709 C CA . LEU A 1 87 ? -2.507 -7.172 3.583 1.00 96.31 87 LEU A CA 1
ATOM 710 C C . LEU A 1 87 ? -3.761 -7.850 3.007 1.00 96.31 87 LEU A C 1
ATOM 712 O O . LEU A 1 87 ? -3.745 -9.014 2.599 1.00 96.31 87 LEU A O 1
ATOM 716 N N . GLY A 1 88 ? -4.871 -7.111 3.039 1.00 93.69 88 GLY A N 1
ATOM 717 C CA . GLY A 1 88 ? -6.188 -7.549 2.573 1.00 93.69 88 GLY A CA 1
ATOM 718 C C . GLY A 1 88 ? -6.553 -7.122 1.150 1.00 93.69 88 GLY A C 1
ATOM 719 O O . GLY A 1 88 ? -5.892 -6.281 0.535 1.00 93.69 88 GLY A O 1
ATOM 720 N N . ASP A 1 89 ? -7.657 -7.682 0.652 1.00 90.44 89 ASP A N 1
ATOM 721 C CA . ASP A 1 89 ? -8.309 -7.259 -0.591 1.00 90.44 89 ASP A CA 1
ATOM 722 C C . ASP A 1 89 ? -9.367 -6.177 -0.290 1.00 90.44 89 ASP A C 1
ATOM 724 O O . ASP A 1 89 ? -10.313 -6.463 0.455 1.00 90.44 89 ASP A O 1
ATOM 728 N N . PRO A 1 90 ? -9.277 -4.966 -0.875 1.00 88.75 90 PRO A N 1
ATOM 729 C CA . PRO A 1 90 ? -10.305 -3.934 -0.730 1.00 88.75 90 PRO A CA 1
ATOM 730 C C . PRO A 1 90 ? -11.720 -4.406 -1.104 1.00 88.75 90 PRO A C 1
ATOM 732 O O . PRO A 1 90 ? -12.695 -3.933 -0.520 1.00 88.75 90 PRO A O 1
ATOM 735 N N . GLY A 1 91 ? -11.853 -5.362 -2.035 1.00 86.56 91 GLY A N 1
ATOM 736 C CA . GLY A 1 91 ? -13.145 -5.929 -2.432 1.00 86.56 91 GLY A CA 1
ATOM 737 C C . GLY A 1 91 ? -13.892 -6.617 -1.282 1.00 86.56 91 GLY A C 1
ATOM 738 O O . GLY A 1 91 ? -15.125 -6.562 -1.227 1.00 86.56 91 GLY A O 1
ATOM 739 N N . SER A 1 92 ? -13.160 -7.177 -0.311 1.00 85.19 92 SER A N 1
ATOM 740 C CA . SER A 1 92 ? -13.732 -7.822 0.884 1.00 85.19 92 SER A CA 1
ATOM 741 C C . SER A 1 92 ? -14.484 -6.847 1.796 1.00 85.19 92 SER A C 1
ATOM 743 O O . SER A 1 92 ? -15.361 -7.247 2.558 1.00 85.19 92 SER A O 1
ATOM 745 N N . LEU A 1 93 ? -14.206 -5.545 1.680 1.00 84.56 93 LEU A N 1
ATOM 746 C CA . LEU A 1 93 ? -14.827 -4.518 2.509 1.00 84.56 93 LEU A CA 1
ATOM 747 C C . LEU A 1 93 ? -16.250 -4.166 2.053 1.00 84.56 93 LEU A C 1
ATOM 749 O O . LEU A 1 93 ? -16.919 -3.364 2.699 1.00 84.56 93 LEU A O 1
ATOM 753 N N . THR A 1 94 ? -16.750 -4.709 0.945 1.00 80.62 94 THR A N 1
ATOM 754 C CA . THR A 1 94 ? -18.109 -4.409 0.451 1.00 80.62 94 THR A CA 1
ATOM 755 C C . THR A 1 94 ? -19.224 -5.056 1.280 1.00 80.62 94 THR A C 1
ATOM 757 O O . THR A 1 94 ? -20.349 -4.565 1.258 1.00 80.62 94 THR A O 1
ATOM 760 N N . SER A 1 95 ? -18.916 -6.100 2.054 1.00 76.75 95 SER A N 1
ATOM 761 C CA . SER A 1 95 ? -19.884 -6.891 2.828 1.00 76.75 95 SER A CA 1
ATOM 762 C C . SER A 1 95 ? -19.720 -6.761 4.349 1.00 76.75 95 SER A C 1
ATOM 764 O O . SER A 1 95 ? -20.046 -7.690 5.084 1.00 76.75 95 SER A O 1
ATOM 766 N N . VAL A 1 96 ? -19.170 -5.642 4.830 1.00 86.56 96 VAL A N 1
ATOM 767 C CA . VAL A 1 96 ? -18.955 -5.404 6.268 1.00 86.56 96 VAL A CA 1
ATOM 768 C C . VAL A 1 96 ? -20.279 -5.068 6.959 1.00 86.56 96 VAL A C 1
ATOM 770 O O . VAL A 1 96 ? -21.008 -4.192 6.498 1.00 86.56 96 VAL A O 1
ATOM 773 N N . THR A 1 97 ? -20.558 -5.734 8.080 1.00 88.19 97 THR A N 1
ATOM 774 C CA . THR A 1 97 ? -21.715 -5.481 8.952 1.00 88.19 97 THR A CA 1
ATOM 775 C C . THR A 1 97 ? -21.266 -4.987 10.331 1.00 88.19 97 THR A C 1
ATOM 777 O O . THR A 1 97 ? -20.135 -5.239 10.747 1.00 88.19 97 THR A O 1
ATOM 780 N N . GLU A 1 98 ? -22.145 -4.279 11.043 1.00 89.00 98 GLU A N 1
ATOM 781 C CA . GLU A 1 98 ? -21.865 -3.690 12.369 1.00 89.00 98 GLU A CA 1
ATOM 782 C C . GLU A 1 98 ? -21.546 -4.758 13.436 1.00 89.00 98 GLU A C 1
ATOM 784 O O . GLU A 1 98 ? -20.652 -4.577 14.262 1.00 89.00 98 GLU A O 1
ATOM 789 N N . ASP A 1 99 ? -22.207 -5.918 13.368 1.00 93.00 99 ASP A N 1
ATOM 790 C CA . ASP A 1 99 ? -22.055 -7.036 14.310 1.00 93.00 99 ASP A CA 1
ATOM 791 C C . ASP A 1 99 ? -20.808 -7.904 14.065 1.00 93.00 99 ASP A C 1
ATOM 793 O O . ASP A 1 99 ? -20.520 -8.812 14.852 1.00 93.00 99 ASP A O 1
ATOM 797 N N . ALA A 1 100 ? -20.086 -7.665 12.967 1.00 94.94 100 ALA A N 1
ATOM 798 C CA . ALA A 1 100 ? -18.956 -8.478 12.544 1.00 94.94 100 ALA A CA 1
ATOM 799 C C . ALA A 1 100 ? -17.607 -7.805 12.826 1.00 94.94 100 ALA A C 1
ATOM 801 O O . ALA A 1 100 ? -17.454 -6.581 12.776 1.00 94.94 100 ALA A O 1
ATOM 802 N N . VAL A 1 101 ? -16.603 -8.645 13.071 1.00 96.81 101 VAL A N 1
ATOM 803 C CA . VAL A 1 101 ? -15.190 -8.260 13.084 1.00 96.81 101 VAL A CA 1
ATOM 804 C C . VAL A 1 101 ? -14.407 -9.162 12.141 1.00 96.81 101 VAL A C 1
ATOM 806 O O . VAL A 1 101 ? -14.474 -10.389 12.231 1.00 96.81 101 VAL A O 1
ATOM 809 N N . GLY A 1 102 ? -13.664 -8.551 11.226 1.00 96.50 102 GLY A N 1
ATOM 810 C CA . GLY A 1 102 ? -12.762 -9.258 10.334 1.00 96.50 102 GLY A CA 1
ATOM 811 C C . GLY A 1 102 ? -11.504 -9.670 11.069 1.00 96.50 102 GLY A C 1
ATOM 812 O O . GLY A 1 102 ? -10.807 -8.818 11.618 1.00 96.50 102 GLY A O 1
ATOM 813 N N . THR A 1 103 ? -11.191 -10.962 11.038 1.00 96.81 103 THR A N 1
ATOM 814 C CA . THR A 1 103 ? -10.002 -11.508 11.696 1.00 96.81 103 THR A CA 1
ATOM 815 C C . THR A 1 103 ? -9.122 -12.307 10.744 1.00 96.81 103 THR A C 1
ATOM 817 O O . THR A 1 103 ? -9.610 -12.966 9.820 1.00 96.81 103 THR A O 1
ATOM 820 N N . VAL A 1 104 ? -7.815 -12.254 10.987 1.00 97.06 104 VAL A N 1
ATOM 821 C CA . VAL A 1 104 ? -6.801 -13.109 10.362 1.00 97.06 104 VAL A CA 1
ATOM 822 C C . VAL A 1 104 ? -6.004 -13.727 11.498 1.00 97.06 104 VAL A C 1
ATOM 824 O O . VAL A 1 104 ? -5.456 -13.002 12.315 1.00 97.06 104 VAL A O 1
ATOM 827 N N . GLU A 1 105 ? -6.012 -15.057 11.601 1.00 94.06 105 GLU A N 1
ATOM 828 C CA . GLU A 1 105 ? -5.307 -15.790 12.671 1.00 94.06 105 GLU A CA 1
ATOM 829 C C . GLU A 1 105 ? -5.653 -15.313 14.102 1.00 94.06 105 GLU A C 1
ATOM 831 O O . GLU A 1 105 ? -4.861 -15.433 15.029 1.00 94.06 105 GLU A O 1
ATOM 836 N N . GLY A 1 106 ? -6.876 -14.803 14.295 1.00 92.25 106 GLY A N 1
ATOM 837 C CA . GLY A 1 106 ? -7.364 -14.277 15.577 1.00 92.25 106 GLY A CA 1
ATOM 838 C C . GLY A 1 106 ? -7.060 -12.796 15.822 1.00 92.25 106 GLY A C 1
ATOM 839 O O . GLY A 1 106 ? -7.590 -12.225 16.771 1.00 92.25 106 GLY A O 1
ATOM 840 N N . GLU A 1 107 ? -6.278 -12.154 14.956 1.00 95.31 107 GLU A N 1
ATOM 841 C CA . GLU A 1 107 ? -5.973 -10.725 15.024 1.00 95.31 107 GLU A CA 1
ATOM 842 C C . GLU A 1 107 ? -7.016 -9.900 14.266 1.00 95.31 107 GLU A C 1
ATOM 844 O O . GLU A 1 107 ? -7.519 -10.318 13.221 1.00 95.31 107 GLU A O 1
ATOM 849 N N . VAL A 1 108 ? -7.340 -8.710 14.778 1.00 96.50 108 VAL A N 1
ATOM 850 C CA . VAL A 1 108 ? -8.337 -7.818 14.175 1.00 96.50 108 VAL A CA 1
ATOM 851 C C . VAL A 1 108 ? -7.756 -7.152 12.930 1.00 96.50 108 VAL A C 1
ATOM 853 O O . VAL A 1 108 ? -6.842 -6.335 13.020 1.00 96.50 108 VAL A O 1
ATOM 856 N N . ALA A 1 109 ? -8.326 -7.474 11.771 1.00 96.94 109 ALA A N 1
ATOM 857 C CA . ALA A 1 109 ? -8.002 -6.862 10.487 1.00 96.94 109 ALA A CA 1
ATOM 858 C C . ALA A 1 109 ? -8.881 -5.636 10.207 1.00 96.94 109 ALA A C 1
ATOM 860 O O . ALA A 1 109 ? -8.389 -4.612 9.731 1.00 96.94 109 ALA A O 1
ATOM 861 N N . TRP A 1 110 ? -10.178 -5.730 10.516 1.00 96.50 110 TRP A N 1
ATOM 862 C CA . TRP A 1 110 ? -11.123 -4.627 10.356 1.00 96.50 110 TRP A CA 1
ATOM 863 C C . TRP A 1 110 ? -12.342 -4.745 11.274 1.00 96.50 110 TRP A C 1
ATOM 865 O O . TRP A 1 110 ? -12.739 -5.843 11.660 1.00 96.50 110 TRP A O 1
ATOM 875 N N . LEU A 1 111 ? -12.973 -3.609 11.581 1.00 96.38 111 LEU A N 1
ATOM 876 C CA . LEU A 1 111 ? -14.243 -3.509 12.312 1.00 96.38 111 LEU A CA 1
ATOM 877 C C . LEU A 1 111 ? -14.929 -2.164 12.033 1.00 96.38 111 LEU A C 1
ATOM 879 O O . LEU A 1 111 ? -14.260 -1.154 11.824 1.00 96.38 111 LEU A O 1
ATOM 883 N N . LEU A 1 112 ? -16.261 -2.137 12.027 1.00 95.69 112 LEU A N 1
ATOM 884 C CA . LEU A 1 112 ? -17.050 -0.913 11.839 1.00 95.69 112 LEU A CA 1
ATOM 885 C C . LEU A 1 112 ? -17.443 -0.303 13.188 1.00 95.69 112 LEU A C 1
ATOM 887 O O . LEU A 1 112 ? -18.279 -0.873 13.869 1.00 95.69 112 LEU A O 1
ATOM 891 N N . VAL A 1 113 ? -16.863 0.824 13.581 1.00 95.56 113 VAL A N 1
ATOM 892 C CA . VAL A 1 113 ? -17.106 1.455 14.888 1.00 95.56 113 VAL A CA 1
ATOM 893 C C . VAL A 1 113 ? -18.170 2.539 14.768 1.00 95.56 113 VAL A C 1
ATOM 895 O O . VAL A 1 113 ? -18.034 3.438 13.932 1.00 95.56 113 VAL A O 1
ATOM 898 N N . ASP A 1 114 ? -19.190 2.483 15.619 1.00 94.44 114 ASP A N 1
ATOM 899 C CA . ASP A 1 114 ? -20.239 3.503 15.678 1.00 94.44 114 ASP A CA 1
ATOM 900 C C . ASP A 1 114 ? -19.833 4.719 16.533 1.00 94.44 114 ASP A C 1
ATOM 902 O O . ASP A 1 114 ? -18.948 4.614 17.385 1.00 94.44 114 ASP A O 1
ATOM 906 N N . PRO A 1 115 ? -20.471 5.894 16.357 1.00 94.12 115 PRO A N 1
ATOM 907 C CA . PRO A 1 115 ? -20.118 7.123 17.080 1.00 94.12 115 PRO A CA 1
ATOM 908 C C . PRO A 1 115 ? -20.063 7.002 18.609 1.00 94.12 115 PRO A C 1
ATOM 910 O O . PRO A 1 115 ? -19.183 7.591 19.241 1.00 94.12 115 PRO A O 1
ATOM 913 N N . ASP A 1 116 ? -20.979 6.232 19.199 1.00 93.50 116 ASP A N 1
ATOM 914 C CA . ASP A 1 116 ? -21.044 6.031 20.650 1.00 93.50 116 ASP A CA 1
ATOM 915 C C . ASP A 1 116 ? -19.861 5.190 21.154 1.00 93.50 116 ASP A C 1
ATOM 917 O O . ASP A 1 116 ? -19.283 5.477 22.203 1.00 93.50 116 ASP A O 1
ATOM 921 N N . GLU A 1 117 ? -19.445 4.187 20.378 1.00 93.88 117 GLU A N 1
ATOM 922 C CA . GLU A 1 117 ? -18.250 3.387 20.657 1.00 93.88 117 GLU A CA 1
ATOM 923 C C . GLU A 1 117 ? -16.972 4.201 20.424 1.00 93.88 117 GLU A C 1
ATOM 925 O O . GLU A 1 117 ? -16.014 4.093 21.190 1.00 93.88 117 GLU A O 1
ATOM 930 N N . ALA A 1 118 ? -16.967 5.067 19.405 1.00 93.00 118 ALA A N 1
ATOM 931 C CA . ALA A 1 118 ? -15.849 5.952 19.098 1.00 93.00 118 ALA A CA 1
ATOM 932 C C . ALA A 1 118 ? -15.533 6.921 20.250 1.00 93.00 118 ALA A C 1
ATOM 934 O O . ALA A 1 118 ? -14.393 7.359 20.393 1.00 93.00 118 ALA A O 1
ATOM 935 N N . ALA A 1 119 ? -16.502 7.221 21.124 1.00 90.56 119 ALA A N 1
ATOM 936 C CA . ALA A 1 119 ? -16.265 7.997 22.340 1.00 90.56 119 ALA A CA 1
ATOM 937 C C . ALA A 1 119 ? -15.368 7.283 23.371 1.00 90.56 119 ALA A C 1
ATOM 939 O O . ALA A 1 119 ? -14.796 7.951 24.231 1.00 90.56 119 ALA A O 1
ATOM 940 N N . LEU A 1 120 ? -15.225 5.955 23.280 1.00 90.44 120 LEU A N 1
ATOM 941 C CA . LEU A 1 120 ? -14.382 5.129 24.154 1.00 90.44 120 LEU A CA 1
ATOM 942 C C . LEU A 1 120 ? -12.952 4.946 23.624 1.00 90.44 120 LEU A C 1
ATOM 944 O O . LEU A 1 120 ? -12.131 4.316 24.298 1.00 90.44 120 LEU A O 1
ATOM 948 N N . ILE A 1 121 ? -12.674 5.439 22.415 1.00 92.19 121 ILE A N 1
ATOM 949 C CA . ILE A 1 121 ? -11.373 5.335 21.759 1.00 92.19 121 ILE A CA 1
ATOM 950 C C . ILE A 1 121 ? -10.544 6.561 22.133 1.00 92.19 121 ILE A C 1
ATOM 952 O O . ILE A 1 121 ? -10.919 7.685 21.812 1.00 92.19 121 ILE A O 1
ATOM 956 N N . ASP A 1 122 ? -9.395 6.331 22.766 1.00 89.81 122 ASP A N 1
ATOM 957 C CA . ASP A 1 122 ? -8.306 7.305 22.800 1.00 89.81 122 ASP A CA 1
ATOM 958 C C . ASP A 1 122 ? -7.531 7.182 21.477 1.00 89.81 122 ASP A C 1
ATOM 960 O O . ASP A 1 122 ? -6.899 6.147 21.245 1.00 89.81 122 ASP A O 1
ATOM 964 N N . PRO A 1 123 ? -7.550 8.187 20.582 1.00 83.19 123 PRO A N 1
ATOM 965 C CA . PRO A 1 123 ? -6.859 8.077 19.300 1.00 83.19 123 PRO A CA 1
ATOM 966 C C . PRO A 1 123 ? -5.340 7.925 19.438 1.00 83.19 123 PRO A C 1
ATOM 968 O O . PRO A 1 123 ? -4.691 7.458 18.502 1.00 83.19 123 PRO A O 1
ATOM 971 N N . GLN A 1 124 ? -4.769 8.301 20.588 1.00 83.19 124 GLN A N 1
ATOM 972 C CA . GLN A 1 124 ? -3.348 8.130 20.900 1.00 83.19 124 GLN A CA 1
ATOM 973 C C . GLN A 1 124 ? -2.990 6.667 21.201 1.00 83.19 124 GLN A C 1
ATOM 975 O O . GLN A 1 124 ? -1.841 6.271 21.005 1.00 83.19 124 GLN A O 1
ATOM 980 N N . ASN A 1 125 ? -3.964 5.871 21.653 1.00 85.00 125 ASN A N 1
ATOM 981 C CA . ASN A 1 125 ? -3.829 4.441 21.918 1.00 85.00 125 ASN A CA 1
ATOM 982 C C . ASN A 1 125 ? -5.127 3.695 21.568 1.00 85.00 125 ASN A C 1
ATOM 984 O O . ASN A 1 125 ? -5.876 3.226 22.428 1.00 85.00 125 ASN A O 1
ATOM 988 N N . CYS A 1 126 ? -5.412 3.620 20.272 1.00 89.12 126 CYS A N 1
ATOM 989 C CA . CYS A 1 126 ? -6.660 3.040 19.789 1.00 89.12 126 CYS A CA 1
ATOM 990 C C . CYS A 1 126 ? -6.723 1.506 19.896 1.00 89.12 126 CYS A C 1
ATOM 992 O O . CYS A 1 126 ? -7.826 0.975 19.987 1.00 89.12 126 CYS A O 1
ATOM 994 N N . ASP A 1 127 ? -5.585 0.800 19.920 1.00 92.12 127 ASP A N 1
ATOM 995 C CA . ASP A 1 127 ? -5.533 -0.668 19.828 1.00 92.12 127 ASP A CA 1
ATOM 996 C C . ASP A 1 127 ? -6.331 -1.345 20.951 1.00 92.12 127 ASP A C 1
ATOM 998 O O . ASP A 1 127 ? -7.271 -2.096 20.695 1.00 92.12 127 ASP A O 1
ATOM 1002 N N . ASP A 1 128 ? -6.060 -0.976 22.206 1.00 91.81 128 ASP A N 1
ATOM 1003 C CA . ASP A 1 128 ? -6.743 -1.544 23.375 1.00 91.81 128 ASP A CA 1
ATOM 1004 C C . ASP A 1 128 ? -8.261 -1.293 23.354 1.00 91.81 128 ASP A C 1
ATOM 1006 O O . ASP A 1 128 ? -9.062 -2.111 23.821 1.00 91.81 128 ASP A O 1
ATOM 1010 N N . ALA A 1 129 ? -8.692 -0.135 22.846 1.00 93.75 129 ALA A N 1
ATOM 1011 C CA . ALA A 1 129 ? -10.109 0.188 22.723 1.00 93.75 129 ALA A CA 1
ATOM 1012 C C . ALA A 1 129 ? -10.771 -0.623 21.601 1.00 93.75 129 ALA A C 1
ATOM 1014 O O . ALA A 1 129 ? -11.826 -1.220 21.823 1.00 93.75 129 ALA A O 1
ATOM 1015 N N . LEU A 1 130 ? -10.126 -0.707 20.436 1.00 95.50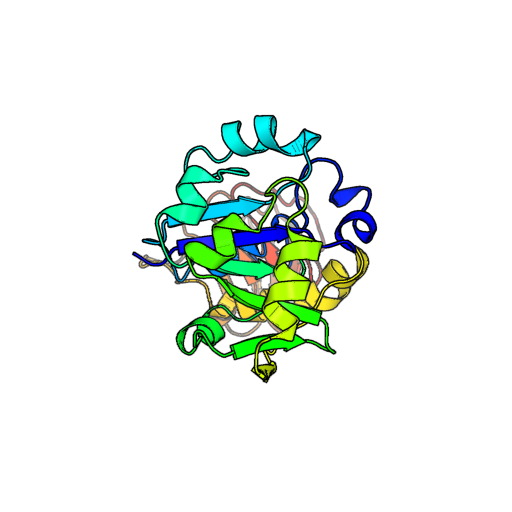 130 LEU A N 1
ATOM 1016 C CA . LEU A 1 130 ? -10.608 -1.473 19.289 1.00 95.50 130 LEU A CA 1
ATOM 1017 C C . LEU A 1 130 ? -10.666 -2.972 19.595 1.00 95.50 130 LEU A C 1
ATOM 1019 O O . LEU A 1 130 ? -11.654 -3.616 19.252 1.00 95.50 130 LEU A O 1
ATOM 1023 N N . ALA A 1 131 ? -9.681 -3.520 20.311 1.00 94.25 131 ALA A N 1
ATOM 1024 C CA . ALA A 1 131 ? -9.675 -4.912 20.752 1.00 94.25 131 ALA A CA 1
ATOM 1025 C C . ALA A 1 131 ? -10.849 -5.228 21.698 1.00 94.25 131 ALA A C 1
ATOM 1027 O O . ALA A 1 131 ? -11.508 -6.261 21.556 1.00 94.25 131 ALA A O 1
ATOM 1028 N N . ARG A 1 132 ? -11.171 -4.322 22.635 1.00 94.88 132 ARG A N 1
ATOM 1029 C CA . ARG A 1 132 ? -12.337 -4.476 23.527 1.00 94.88 132 ARG A CA 1
ATOM 1030 C C . ARG A 1 132 ? -13.659 -4.431 22.766 1.00 94.88 132 ARG A C 1
ATOM 1032 O O . ARG A 1 132 ? -14.538 -5.239 23.052 1.00 94.88 132 ARG A O 1
ATOM 1039 N N . ILE A 1 133 ? -13.792 -3.517 21.805 1.00 95.31 133 ILE A N 1
ATOM 1040 C CA . ILE A 1 133 ? -14.980 -3.424 20.945 1.00 95.31 133 ILE A CA 1
ATOM 1041 C C . ILE A 1 133 ? -15.112 -4.696 20.092 1.00 95.31 133 ILE A C 1
ATOM 1043 O O . ILE A 1 133 ? -16.183 -5.298 20.030 1.00 95.31 133 ILE A O 1
ATOM 1047 N N . ALA A 1 134 ? -14.010 -5.158 19.493 1.00 95.44 134 ALA A N 1
ATOM 1048 C CA . ALA A 1 134 ? -13.956 -6.376 18.690 1.00 95.44 134 ALA A CA 1
ATOM 1049 C C . ALA A 1 134 ? -14.386 -7.631 19.466 1.00 95.44 134 ALA A C 1
ATOM 1051 O O . ALA A 1 134 ? -15.059 -8.490 18.901 1.00 95.44 134 ALA A O 1
ATOM 1052 N N . ALA A 1 135 ? -14.054 -7.732 20.757 1.00 94.75 135 ALA A N 1
ATOM 1053 C CA . ALA A 1 135 ? -14.425 -8.875 21.595 1.00 94.75 135 ALA A CA 1
ATOM 1054 C C . ALA A 1 135 ? -15.948 -9.053 21.759 1.00 94.75 135 ALA A C 1
ATOM 1056 O O . ALA A 1 135 ? -16.409 -10.157 22.046 1.00 94.75 135 ALA A O 1
ATOM 1057 N N . GLY A 1 136 ? -16.733 -7.987 21.568 1.00 94.06 136 GLY A N 1
ATOM 1058 C CA . GLY A 1 136 ? -18.197 -8.030 21.584 1.00 94.06 136 GLY A CA 1
ATOM 1059 C C . GLY A 1 136 ? -18.837 -8.457 20.258 1.00 94.06 136 GLY A C 1
ATOM 1060 O O . GLY A 1 136 ? -20.063 -8.517 20.176 1.00 94.06 136 GLY A O 1
ATOM 1061 N N . ARG A 1 137 ? -18.042 -8.730 19.217 1.00 95.31 137 ARG A N 1
ATOM 1062 C CA . ARG A 1 137 ? -18.515 -8.951 17.844 1.00 95.31 137 ARG A CA 1
ATOM 1063 C C . ARG A 1 137 ? -18.320 -10.387 17.396 1.00 95.31 137 ARG A C 1
ATOM 1065 O O . ARG A 1 137 ? -17.488 -11.128 17.914 1.00 95.31 137 ARG A O 1
ATOM 1072 N N . ARG A 1 138 ? -19.079 -10.786 16.378 1.00 96.00 138 ARG A N 1
ATOM 1073 C CA . ARG A 1 138 ? -18.928 -12.096 15.749 1.00 96.00 138 ARG A CA 1
ATOM 1074 C C . ARG A 1 138 ? -17.690 -12.090 14.840 1.00 96.00 138 ARG A C 1
ATOM 1076 O O . ARG A 1 138 ? -17.672 -11.330 13.869 1.00 96.00 138 ARG A O 1
ATOM 1083 N N . PRO A 1 139 ? -16.685 -12.946 15.089 1.00 96.00 139 PRO A N 1
ATOM 1084 C CA . PRO A 1 139 ? -15.519 -13.024 14.224 1.00 96.00 139 PRO A CA 1
ATOM 1085 C C . PRO A 1 139 ? -15.882 -13.657 12.881 1.00 96.00 139 PRO A C 1
ATOM 1087 O O . PRO A 1 139 ? -16.558 -14.687 12.818 1.00 96.00 139 PRO A O 1
ATOM 1090 N N . VAL A 1 140 ? -15.396 -13.047 11.804 1.00 95.62 140 VAL A N 1
ATOM 1091 C CA . VAL A 1 140 ? -15.463 -13.578 10.442 1.00 95.62 140 VAL A CA 1
ATOM 1092 C C . VAL A 1 140 ? -14.062 -13.584 9.824 1.00 95.62 140 VAL A C 1
ATOM 1094 O O . VAL A 1 140 ? -13.248 -12.716 10.154 1.00 95.62 140 VAL A O 1
ATOM 1097 N N . PRO A 1 141 ? -13.737 -14.537 8.933 1.00 95.31 141 PRO A N 1
ATOM 1098 C CA . PRO A 1 141 ? -12.466 -14.511 8.220 1.00 95.31 141 PRO A CA 1
ATOM 1099 C C . PRO A 1 141 ? -12.375 -13.261 7.339 1.00 95.31 141 PRO A C 1
ATOM 1101 O O . PRO A 1 141 ? -13.191 -13.080 6.437 1.00 95.31 141 PRO A O 1
ATOM 1104 N N . ALA A 1 142 ? -11.377 -12.409 7.578 1.00 94.75 142 ALA A N 1
ATOM 1105 C CA . ALA A 1 142 ? -11.130 -11.238 6.734 1.00 94.75 142 ALA A CA 1
ATOM 1106 C C . ALA A 1 142 ? -10.440 -11.601 5.406 1.00 94.75 142 ALA A C 1
ATOM 1108 O O . ALA A 1 142 ? -10.492 -10.828 4.451 1.00 94.75 142 ALA A O 1
ATOM 1109 N N . GLY A 1 143 ? -9.788 -12.768 5.347 1.00 94.12 143 GLY A N 1
ATOM 1110 C CA . GLY A 1 143 ? -8.876 -13.122 4.261 1.00 94.12 143 GLY A CA 1
ATOM 1111 C C . GLY A 1 143 ? -7.601 -12.270 4.271 1.00 94.12 143 GLY A C 1
ATOM 1112 O O . GLY A 1 143 ? -7.383 -11.439 5.155 1.00 94.12 143 GLY A O 1
ATOM 1113 N N . GLY A 1 144 ? -6.740 -12.475 3.274 1.00 94.75 144 GLY A N 1
ATOM 1114 C CA . GLY A 1 144 ? -5.432 -11.818 3.231 1.00 94.75 144 GLY A CA 1
ATOM 1115 C C . GLY A 1 144 ? -4.481 -12.330 4.315 1.00 94.75 144 GLY A C 1
ATOM 1116 O O . GLY A 1 144 ? -4.592 -13.474 4.757 1.00 94.75 144 GLY A O 1
ATOM 1117 N N . THR A 1 145 ? -3.533 -11.484 4.716 1.00 96.75 145 THR A N 1
ATOM 1118 C CA . THR A 1 145 ? -2.459 -11.843 5.655 1.00 96.75 145 THR A CA 1
ATOM 1119 C C . THR A 1 145 ? -2.169 -10.688 6.609 1.00 96.75 145 THR A C 1
ATOM 1121 O O . THR A 1 145 ? -2.267 -9.527 6.213 1.00 96.75 145 THR A O 1
ATOM 1124 N N . MET A 1 146 ? -1.805 -10.991 7.855 1.00 97.62 146 MET A N 1
ATOM 1125 C CA . MET A 1 146 ? -1.276 -10.005 8.800 1.00 97.62 146 MET A CA 1
ATOM 1126 C C . MET A 1 146 ? 0.244 -10.012 8.736 1.00 97.62 146 MET A C 1
ATOM 1128 O O . MET A 1 146 ? 0.884 -11.042 8.924 1.00 97.62 146 MET A O 1
ATOM 1132 N N . LEU A 1 147 ? 0.823 -8.854 8.431 1.00 97.94 147 LEU A N 1
ATOM 1133 C CA . LEU A 1 147 ? 2.268 -8.678 8.435 1.00 97.94 147 LEU A CA 1
ATOM 1134 C C . LEU A 1 147 ? 2.744 -8.547 9.884 1.00 97.94 147 LEU A C 1
ATOM 1136 O O . LEU A 1 147 ? 2.166 -7.789 10.658 1.00 97.94 147 LEU A O 1
ATOM 1140 N N . ASN A 1 148 ? 3.826 -9.218 10.253 1.00 97.25 148 ASN A N 1
ATOM 1141 C 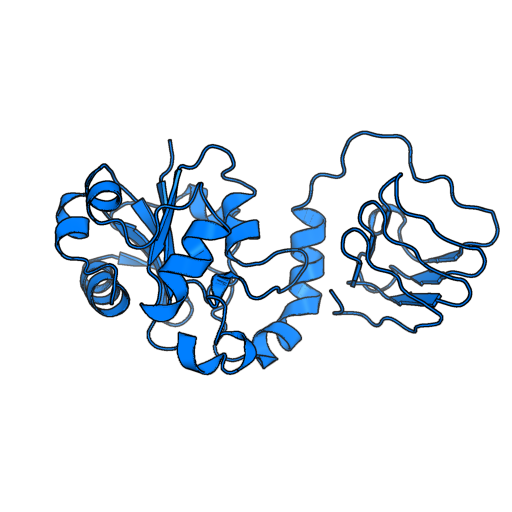CA . ASN A 1 148 ? 4.375 -9.198 11.609 1.00 97.25 148 ASN A CA 1
ATOM 1142 C C . ASN A 1 148 ? 5.743 -8.517 11.680 1.00 97.25 148 ASN A C 1
ATOM 1144 O O . ASN A 1 148 ? 6.075 -7.911 12.700 1.00 97.25 148 ASN A O 1
ATOM 1148 N N . TYR A 1 149 ? 6.519 -8.590 10.597 1.00 97.75 149 TYR A N 1
ATOM 1149 C CA . TYR A 1 149 ? 7.893 -8.105 10.537 1.00 97.75 149 TYR A CA 1
ATOM 1150 C C . TYR A 1 149 ? 8.259 -7.520 9.162 1.00 97.75 149 TYR A C 1
ATOM 1152 O O . TYR A 1 149 ? 7.603 -7.806 8.160 1.00 97.75 149 TYR A O 1
ATOM 1160 N N . PRO A 1 150 ? 9.364 -6.751 9.055 1.00 97.25 150 PRO A N 1
ATOM 1161 C CA . PRO A 1 150 ? 9.818 -6.181 7.786 1.00 97.25 150 PRO A CA 1
ATOM 1162 C C . PRO A 1 150 ? 10.033 -7.195 6.658 1.00 97.25 150 PRO A C 1
ATOM 1164 O O . PRO A 1 150 ? 9.772 -6.881 5.500 1.00 97.25 150 PRO A O 1
ATOM 1167 N N . TRP A 1 151 ? 10.513 -8.403 6.964 1.00 97.00 151 TRP A N 1
ATOM 1168 C CA . TRP A 1 151 ? 10.758 -9.433 5.947 1.00 97.00 151 TRP A CA 1
ATOM 1169 C C . TRP A 1 151 ? 9.472 -10.040 5.383 1.00 97.00 151 TRP A C 1
ATOM 1171 O O . TRP A 1 151 ? 9.512 -10.574 4.277 1.00 97.00 151 TRP A O 1
ATOM 1181 N N . ASP A 1 152 ? 8.335 -9.898 6.065 1.00 97.69 152 ASP A N 1
ATOM 1182 C CA . ASP A 1 152 ? 7.045 -10.331 5.523 1.00 97.69 152 ASP A CA 1
ATOM 1183 C C . ASP A 1 152 ? 6.681 -9.496 4.289 1.00 97.69 152 ASP A C 1
ATOM 1185 O O . ASP A 1 152 ? 6.153 -10.027 3.316 1.00 97.69 152 ASP A O 1
ATOM 1189 N N . LEU A 1 153 ? 7.058 -8.208 4.262 1.00 97.06 153 LEU A N 1
ATOM 1190 C CA . LEU A 1 153 ? 6.903 -7.363 3.071 1.00 97.06 153 LEU A CA 1
ATOM 1191 C C . LEU A 1 153 ? 7.669 -7.942 1.881 1.00 97.06 153 LEU A C 1
ATOM 1193 O O . LEU A 1 153 ? 7.143 -7.960 0.778 1.00 97.06 153 LEU A O 1
ATOM 1197 N N . VAL A 1 154 ? 8.888 -8.443 2.106 1.00 96.56 154 VAL A N 1
ATOM 1198 C CA . VAL A 1 154 ? 9.708 -9.075 1.061 1.00 96.56 154 VAL A CA 1
ATOM 1199 C C . VAL A 1 154 ? 9.087 -10.399 0.624 1.00 96.56 154 VAL A C 1
ATOM 1201 O O . VAL A 1 154 ? 8.957 -10.649 -0.572 1.00 96.56 154 VAL A O 1
ATOM 1204 N N . HIS A 1 155 ? 8.673 -11.227 1.586 1.00 97.69 155 HIS A N 1
ATOM 1205 C CA . HIS A 1 155 ? 8.080 -12.537 1.329 1.00 97.69 155 HIS A CA 1
ATOM 1206 C C . HIS A 1 155 ? 6.793 -12.438 0.500 1.00 97.69 155 HIS A C 1
ATOM 1208 O O . HIS A 1 155 ? 6.610 -13.193 -0.452 1.00 97.69 155 HIS A O 1
ATOM 1214 N N . HIS A 1 156 ? 5.933 -11.469 0.819 1.00 97.69 156 HIS A N 1
ATOM 1215 C CA . HIS A 1 156 ? 4.647 -11.283 0.152 1.00 97.69 156 HIS A CA 1
ATOM 1216 C C . HIS A 1 156 ? 4.708 -10.366 -1.080 1.00 97.69 156 HIS A C 1
ATOM 1218 O O . HIS A 1 156 ? 3.717 -10.274 -1.809 1.00 97.69 156 HIS A O 1
ATOM 1224 N N . ASN A 1 157 ? 5.848 -9.716 -1.368 1.00 97.94 157 ASN A N 1
ATOM 1225 C CA . ASN A 1 157 ? 5.920 -8.685 -2.410 1.00 97.94 157 ASN A CA 1
ATOM 1226 C C . ASN A 1 157 ? 5.561 -9.218 -3.799 1.00 97.94 157 ASN A C 1
ATOM 1228 O O . ASN A 1 157 ? 4.771 -8.607 -4.510 1.00 97.94 157 ASN A O 1
ATOM 1232 N N . ALA A 1 158 ? 6.126 -10.365 -4.190 1.00 97.69 158 ALA A N 1
ATOM 1233 C CA . ALA A 1 158 ? 5.923 -10.944 -5.519 1.00 97.69 158 ALA A CA 1
ATOM 1234 C C . ALA A 1 158 ? 4.447 -11.268 -5.795 1.00 97.69 158 ALA A C 1
ATOM 1236 O O . ALA A 1 158 ? 3.912 -10.925 -6.852 1.00 97.69 158 ALA A O 1
ATOM 1237 N N . GLU A 1 159 ? 3.768 -11.878 -4.824 1.00 97.00 159 GLU A N 1
ATOM 1238 C CA . GLU A 1 159 ? 2.340 -12.162 -4.934 1.00 97.00 159 GLU A CA 1
ATOM 1239 C C . GLU A 1 159 ? 1.522 -10.863 -4.970 1.00 97.00 159 GLU A C 1
ATOM 1241 O O . GLU A 1 159 ? 0.616 -10.714 -5.800 1.00 97.00 159 GLU A O 1
ATOM 1246 N N . GLN A 1 160 ? 1.866 -9.899 -4.111 1.00 97.38 160 GLN A N 1
ATOM 1247 C CA . GLN A 1 160 ? 1.145 -8.637 -4.024 1.00 97.38 160 GLN A CA 1
ATOM 1248 C C . GLN A 1 160 ? 1.309 -7.775 -5.280 1.00 97.38 160 GLN A C 1
ATOM 1250 O O . GLN A 1 160 ? 0.332 -7.178 -5.720 1.00 97.38 160 GLN A O 1
ATOM 1255 N N . LEU A 1 161 ? 2.486 -7.765 -5.913 1.00 97.50 161 LEU A N 1
ATOM 1256 C CA . LEU A 1 161 ? 2.720 -7.151 -7.226 1.00 97.50 161 LEU A CA 1
ATOM 1257 C C . LEU A 1 161 ? 1.733 -7.699 -8.267 1.00 97.50 161 LEU A C 1
ATOM 1259 O O . LEU A 1 161 ? 1.075 -6.935 -8.969 1.00 97.50 161 LEU A O 1
ATOM 1263 N N . GLY A 1 162 ? 1.560 -9.023 -8.324 1.00 96.69 162 GLY A N 1
ATOM 1264 C CA . GLY A 1 162 ? 0.601 -9.650 -9.235 1.00 96.69 162 GLY A CA 1
ATOM 1265 C C . GLY A 1 162 ? -0.855 -9.263 -8.945 1.00 96.69 162 GLY A C 1
ATOM 1266 O O . GLY A 1 162 ? -1.636 -9.046 -9.874 1.00 96.69 162 GLY A O 1
ATOM 1267 N N . ARG A 1 163 ? -1.237 -9.161 -7.665 1.00 95.31 163 ARG A N 1
ATOM 1268 C CA . ARG A 1 163 ? -2.577 -8.705 -7.249 1.00 95.31 163 ARG A CA 1
ATOM 1269 C C . ARG A 1 163 ? -2.806 -7.237 -7.609 1.00 95.31 163 ARG A C 1
ATOM 1271 O O . ARG A 1 163 ? -3.809 -6.915 -8.242 1.00 95.31 163 ARG A O 1
ATOM 1278 N N . ASP A 1 164 ? -1.857 -6.370 -7.278 1.00 95.69 164 ASP A N 1
ATOM 1279 C CA . ASP A 1 164 ? -1.939 -4.932 -7.522 1.00 95.69 164 ASP A CA 1
ATOM 1280 C C . ASP A 1 164 ? -1.914 -4.598 -9.023 1.00 95.69 164 ASP A C 1
ATOM 1282 O O . ASP A 1 164 ? -2.589 -3.664 -9.461 1.00 95.69 164 ASP A O 1
ATOM 1286 N N . PHE A 1 165 ? -1.212 -5.394 -9.836 1.00 95.44 165 PHE A N 1
ATOM 1287 C CA . PHE A 1 165 ? -1.245 -5.289 -11.295 1.00 95.44 165 PHE A CA 1
ATOM 1288 C C . PHE A 1 165 ? -2.659 -5.464 -11.864 1.00 95.44 165 PHE A C 1
ATOM 1290 O O . PHE A 1 165 ? -3.043 -4.746 -12.786 1.00 95.44 165 PHE A O 1
ATOM 1297 N N . ARG A 1 166 ? -3.449 -6.389 -11.300 1.00 93.06 166 ARG A N 1
ATOM 1298 C CA . ARG A 1 166 ? -4.857 -6.601 -11.681 1.00 93.06 166 ARG A CA 1
ATOM 1299 C C . ARG A 1 166 ? -5.786 -5.524 -11.124 1.00 93.06 166 ARG A C 1
ATOM 1301 O O . ARG A 1 166 ? -6.790 -5.216 -11.755 1.00 93.06 166 ARG A O 1
ATOM 1308 N N . LEU A 1 167 ? -5.455 -4.970 -9.957 1.00 90.00 167 LEU A N 1
ATOM 1309 C CA . LEU A 1 167 ? -6.235 -3.912 -9.313 1.00 90.00 167 LEU A CA 1
ATOM 1310 C C . LEU A 1 167 ? -6.136 -2.577 -10.065 1.00 90.00 167 LEU A C 1
ATOM 1312 O O . LEU A 1 167 ? -7.079 -1.787 -10.057 1.00 90.00 167 LEU A O 1
ATOM 1316 N N . ARG A 1 168 ? -4.990 -2.297 -10.694 1.00 88.38 168 ARG A N 1
ATOM 1317 C CA . ARG A 1 168 ? -4.756 -1.033 -11.393 1.00 88.38 168 ARG A CA 1
ATOM 1318 C C . ARG A 1 168 ? -5.559 -0.908 -12.683 1.00 88.38 168 ARG A C 1
ATOM 1320 O O . ARG A 1 168 ? -5.479 -1.745 -13.580 1.00 88.38 168 ARG A O 1
ATOM 1327 N N . SER A 1 169 ? -6.202 0.245 -12.842 1.00 81.56 169 SER A N 1
ATOM 1328 C CA . SER A 1 169 ? -6.747 0.674 -14.126 1.00 81.56 169 SER A CA 1
ATOM 1329 C C . SER A 1 169 ? -5.616 0.979 -15.106 1.00 81.56 169 SER A C 1
ATOM 1331 O O . SER A 1 169 ? -4.809 1.886 -14.890 1.00 81.56 169 SER A O 1
AT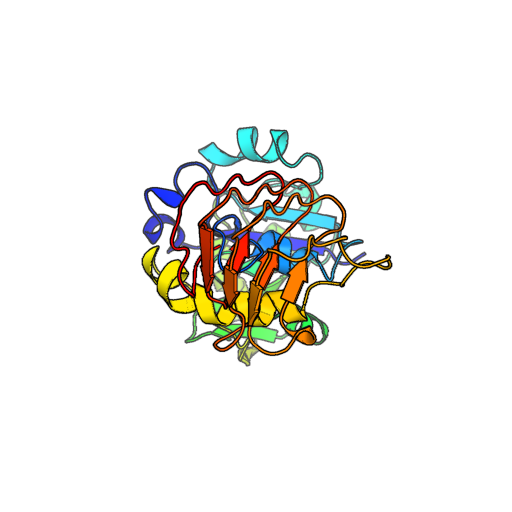OM 1333 N N . ARG A 1 170 ? -5.583 0.251 -16.223 1.00 78.25 170 ARG A N 1
ATOM 1334 C CA . ARG A 1 170 ? -4.775 0.614 -17.390 1.00 78.25 170 ARG A CA 1
ATOM 1335 C C . ARG A 1 170 ? -5.456 1.822 -18.020 1.00 78.25 170 ARG A C 1
ATOM 1337 O O . ARG A 1 170 ? -6.499 1.671 -18.648 1.00 78.25 170 ARG A O 1
ATOM 1344 N N . GLY A 1 171 ? -4.958 3.027 -17.745 1.00 68.38 171 GLY A N 1
ATOM 1345 C CA . GLY A 1 171 ? -5.543 4.255 -18.288 1.00 68.38 171 GLY A CA 1
ATOM 1346 C C . GLY A 1 171 ? -5.765 4.164 -19.805 1.00 68.38 171 GLY A C 1
ATOM 1347 O O . GLY A 1 171 ? -5.043 3.458 -20.506 1.00 68.38 171 GLY A O 1
ATOM 1348 N N . GLY A 1 172 ? -6.772 4.869 -20.322 1.00 59.56 172 GLY A N 1
ATOM 1349 C CA . GLY A 1 172 ? -7.024 4.922 -21.763 1.00 59.56 172 GLY A CA 1
ATOM 1350 C C . GLY A 1 172 ? -5.921 5.698 -22.488 1.00 59.56 172 GLY A C 1
ATOM 1351 O O . GLY A 1 172 ? -5.609 6.831 -22.121 1.00 59.56 172 GLY A O 1
ATOM 1352 N N . GLY A 1 173 ? -5.326 5.111 -23.524 1.00 62.41 173 GLY A N 1
ATOM 1353 C CA . GLY A 1 173 ? -4.295 5.776 -24.313 1.00 62.41 173 GLY A CA 1
ATOM 1354 C C . GLY A 1 173 ? -3.649 4.862 -25.344 1.00 62.41 173 GLY A C 1
ATOM 1355 O O . GLY A 1 173 ? -3.770 3.641 -25.270 1.00 62.41 173 GLY A O 1
ATOM 1356 N N . ALA A 1 174 ? -2.963 5.471 -26.311 1.00 65.12 174 ALA A N 1
ATOM 1357 C CA . ALA A 1 174 ? -2.083 4.725 -27.197 1.00 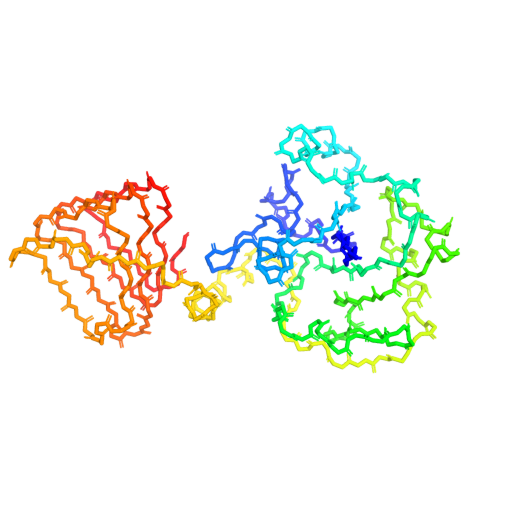65.12 174 ALA A CA 1
ATOM 1358 C C . ALA A 1 174 ? -0.924 4.113 -26.380 1.00 65.12 174 ALA A C 1
ATOM 1360 O O . ALA A 1 174 ? -0.464 4.756 -25.428 1.00 65.12 174 ALA A O 1
ATOM 1361 N N . PRO A 1 175 ? -0.456 2.903 -26.734 1.00 74.44 175 PRO A N 1
ATOM 1362 C CA . PRO A 1 175 ? 0.723 2.296 -26.121 1.00 74.44 175 PRO A CA 1
ATOM 1363 C C . PRO A 1 175 ? 1.951 3.212 -26.207 1.00 74.44 175 PRO A C 1
ATOM 1365 O O . PRO A 1 175 ? 2.038 4.052 -27.105 1.00 74.44 175 PRO A O 1
ATOM 1368 N N . ALA A 1 176 ? 2.911 3.024 -25.298 1.00 79.38 176 ALA A N 1
ATOM 1369 C CA . ALA A 1 176 ? 4.223 3.652 -25.422 1.00 79.38 176 ALA A CA 1
ATOM 1370 C C . ALA A 1 176 ? 4.873 3.264 -26.765 1.00 79.38 176 ALA A C 1
ATOM 1372 O O . ALA A 1 176 ? 4.848 2.093 -27.153 1.00 79.38 176 ALA A O 1
ATOM 1373 N N . ASP A 1 177 ? 5.447 4.242 -27.468 1.00 79.50 177 ASP A N 1
ATOM 1374 C CA . ASP A 1 177 ? 6.204 3.997 -28.696 1.00 79.50 177 ASP A CA 1
ATOM 1375 C C . ASP A 1 177 ? 7.579 3.429 -28.328 1.00 79.50 177 ASP A C 1
ATOM 1377 O O . ASP A 1 177 ? 8.445 4.133 -27.804 1.00 79.50 177 ASP A O 1
ATOM 1381 N N . LEU A 1 178 ? 7.750 2.124 -28.529 1.00 84.19 178 LEU A N 1
ATOM 1382 C CA . LEU A 1 178 ? 8.992 1.422 -28.232 1.00 84.19 178 LEU A CA 1
ATOM 1383 C C . LEU A 1 178 ? 9.815 1.276 -29.511 1.00 84.19 178 LEU A C 1
ATOM 1385 O O . LEU A 1 178 ? 9.361 0.706 -30.503 1.00 84.19 178 LEU A O 1
ATOM 1389 N N . GLY A 1 179 ? 11.070 1.724 -29.468 1.00 81.62 179 GLY A N 1
ATOM 1390 C CA . GLY A 1 179 ? 12.012 1.483 -30.558 1.00 81.62 179 GLY A CA 1
ATOM 1391 C C . GLY A 1 179 ? 12.286 -0.014 -30.772 1.00 81.62 179 GLY A C 1
ATOM 1392 O O . GLY A 1 179 ? 12.229 -0.812 -29.839 1.00 81.62 179 GLY A O 1
ATOM 1393 N N . LEU A 1 180 ? 12.692 -0.390 -31.993 1.00 80.38 180 LEU A N 1
ATOM 1394 C CA . LEU A 1 180 ? 12.944 -1.782 -32.430 1.00 80.38 180 LEU A CA 1
ATOM 1395 C C . LEU A 1 180 ? 13.980 -2.571 -31.600 1.00 80.38 180 LEU A C 1
ATOM 1397 O O . LEU A 1 180 ? 14.168 -3.764 -31.820 1.00 80.38 180 LEU A O 1
ATOM 1401 N N . GLN A 1 181 ? 14.702 -1.909 -30.696 1.00 93.38 181 GLN A N 1
ATOM 1402 C CA . GLN A 1 181 ? 15.790 -2.484 -29.903 1.00 93.38 181 GLN A CA 1
ATOM 1403 C C . GLN A 1 181 ? 15.388 -2.752 -28.445 1.00 93.38 181 GLN A C 1
ATOM 1405 O O . GLN A 1 181 ? 16.237 -3.157 -27.653 1.00 93.38 181 GLN A O 1
ATOM 1410 N N . VAL A 1 182 ? 14.121 -2.534 -28.081 1.00 95.94 182 VAL A N 1
ATOM 1411 C CA . VAL A 1 182 ? 13.554 -2.963 -26.796 1.00 95.94 182 VAL A CA 1
ATOM 1412 C C . VAL A 1 182 ? 12.987 -4.370 -26.962 1.00 95.94 182 VAL A C 1
ATOM 1414 O O . VAL A 1 182 ? 12.179 -4.619 -27.855 1.00 95.94 182 VAL A O 1
ATOM 1417 N N . ALA A 1 183 ? 13.406 -5.301 -26.108 1.00 96.06 183 ALA A N 1
ATOM 1418 C CA . ALA A 1 183 ? 12.909 -6.671 -26.139 1.00 96.06 183 ALA A CA 1
ATOM 1419 C C . ALA A 1 183 ? 11.822 -6.865 -25.078 1.00 96.06 183 ALA A C 1
ATOM 1421 O O . ALA A 1 183 ? 12.094 -6.754 -23.884 1.00 96.06 183 ALA A O 1
ATOM 1422 N N . LEU A 1 184 ? 10.613 -7.209 -25.517 1.00 96.62 184 LEU A N 1
ATOM 1423 C CA . LEU A 1 184 ? 9.528 -7.657 -24.645 1.00 96.62 184 LEU A CA 1
ATOM 1424 C C . LEU A 1 184 ? 9.434 -9.187 -24.705 1.00 96.62 184 LEU A C 1
ATOM 1426 O O . LEU A 1 184 ? 9.425 -9.763 -25.794 1.00 96.62 184 LEU A O 1
ATOM 1430 N N . GLN A 1 185 ? 9.380 -9.853 -23.552 1.00 97.00 185 GLN A N 1
ATOM 1431 C CA . GLN A 1 185 ? 9.240 -11.308 -23.445 1.00 97.00 185 GLN A CA 1
ATOM 1432 C C . GLN A 1 185 ? 8.032 -11.667 -22.581 1.00 97.00 185 GLN A C 1
ATOM 1434 O O . GLN A 1 185 ? 7.776 -11.020 -21.571 1.00 97.00 185 GLN A O 1
ATOM 1439 N N . GLY A 1 186 ? 7.328 -12.739 -22.947 1.00 95.75 186 GLY A N 1
ATOM 1440 C CA . GLY A 1 186 ? 6.110 -13.171 -22.259 1.00 95.75 186 GLY A CA 1
ATOM 1441 C C . GLY A 1 186 ? 4.843 -12.632 -22.918 1.00 95.75 186 GLY A C 1
ATOM 1442 O O . GLY A 1 186 ? 4.854 -12.250 -24.089 1.00 95.75 186 GLY A O 1
ATOM 1443 N N . ASN A 1 187 ? 3.740 -12.665 -22.176 1.00 93.69 187 ASN A N 1
ATOM 1444 C CA . ASN A 1 187 ? 2.450 -12.186 -22.650 1.00 93.69 187 ASN A CA 1
ATOM 1445 C C . ASN A 1 187 ? 2.425 -10.643 -22.636 1.00 93.69 187 ASN A C 1
ATOM 1447 O O . ASN A 1 187 ? 2.656 -10.058 -21.577 1.00 93.69 187 ASN A O 1
ATOM 1451 N N . PRO A 1 188 ? 2.124 -9.964 -23.760 1.00 91.94 188 PRO A N 1
ATOM 1452 C CA . PRO A 1 188 ? 1.994 -8.508 -23.784 1.00 91.94 188 PRO A CA 1
ATOM 1453 C C . PRO A 1 188 ? 0.949 -7.971 -22.802 1.00 91.94 188 PRO A C 1
ATOM 1455 O O . PRO A 1 188 ? 1.124 -6.876 -22.274 1.00 91.94 188 PRO A O 1
ATOM 1458 N N . ASP A 1 189 ? -0.101 -8.744 -22.505 1.00 92.81 189 ASP A N 1
ATOM 1459 C CA . ASP A 1 189 ? -1.111 -8.339 -21.526 1.00 92.81 189 ASP A CA 1
ATOM 1460 C C . ASP A 1 189 ? -0.562 -8.288 -20.097 1.00 92.81 189 ASP A C 1
ATOM 1462 O O . ASP A 1 189 ? -1.163 -7.628 -19.257 1.00 92.81 189 ASP A O 1
ATOM 1466 N N . ASP A 1 190 ? 0.578 -8.915 -19.811 1.00 95.69 190 ASP A N 1
ATOM 1467 C CA . ASP A 1 190 ? 1.256 -8.859 -18.513 1.00 95.69 190 ASP A CA 1
ATOM 1468 C C . ASP A 1 190 ? 2.298 -7.728 -18.447 1.00 95.69 190 ASP A C 1
ATOM 1470 O O . ASP A 1 190 ? 3.013 -7.590 -17.459 1.00 95.69 190 ASP A O 1
ATOM 1474 N N . ILE A 1 191 ? 2.374 -6.874 -19.471 1.00 95.81 191 ILE A N 1
ATOM 1475 C CA . ILE A 1 191 ? 3.285 -5.730 -19.518 1.00 95.81 191 ILE A CA 1
ATOM 1476 C C . ILE A 1 191 ? 2.468 -4.443 -19.611 1.00 95.81 191 ILE A C 1
ATOM 1478 O O . ILE A 1 191 ? 1.734 -4.206 -20.567 1.00 95.81 191 ILE A O 1
ATOM 1482 N N . HIS A 1 192 ? 2.635 -3.571 -18.622 1.00 95.88 192 HIS A N 1
ATOM 1483 C CA . HIS A 1 192 ? 2.131 -2.207 -18.671 1.00 95.88 192 HIS A CA 1
ATOM 1484 C C . HIS A 1 192 ? 3.294 -1.220 -18.695 1.00 95.88 192 HIS A C 1
ATOM 1486 O O . HIS A 1 192 ? 4.155 -1.247 -17.816 1.00 95.88 192 HIS A O 1
ATOM 1492 N N . ILE A 1 193 ? 3.287 -0.320 -19.677 1.00 95.38 193 ILE A N 1
ATOM 1493 C CA . ILE A 1 193 ? 4.248 0.776 -19.796 1.00 95.38 193 ILE A CA 1
ATOM 1494 C C . ILE A 1 193 ? 3.452 2.055 -19.998 1.00 95.38 193 ILE A C 1
ATOM 1496 O O . ILE A 1 193 ? 2.717 2.188 -20.980 1.00 95.38 193 ILE A O 1
ATOM 1500 N N . ASP A 1 194 ? 3.595 2.990 -19.067 1.00 94.56 194 ASP A N 1
ATOM 1501 C CA . ASP A 1 194 ? 3.005 4.312 -19.212 1.00 94.56 194 ASP A CA 1
ATOM 1502 C C . ASP A 1 194 ? 3.617 5.037 -20.422 1.00 94.56 194 ASP A C 1
ATOM 1504 O O . ASP A 1 194 ? 4.827 4.997 -20.650 1.00 94.56 194 ASP A O 1
ATOM 1508 N N . ARG A 1 195 ? 2.789 5.746 -21.193 1.00 92.25 195 ARG A N 1
ATOM 1509 C CA . ARG A 1 195 ? 3.216 6.481 -22.397 1.00 92.25 195 ARG A CA 1
ATOM 1510 C C . ARG A 1 195 ? 4.268 7.565 -22.129 1.00 92.25 195 ARG A C 1
ATOM 1512 O O . ARG A 1 195 ? 4.913 8.027 -23.063 1.00 92.25 195 ARG A O 1
ATOM 1519 N N . HIS A 1 196 ? 4.383 8.027 -20.885 1.00 92.62 196 HIS A N 1
ATOM 1520 C CA . HIS A 1 196 ? 5.366 9.023 -20.468 1.00 92.62 196 HIS A CA 1
ATOM 1521 C C . HIS A 1 196 ? 6.659 8.390 -19.931 1.00 92.62 196 HIS A C 1
ATOM 1523 O O . HIS A 1 196 ? 7.548 9.122 -19.495 1.00 92.62 196 HIS A O 1
ATOM 1529 N N . ALA A 1 197 ? 6.776 7.060 -19.924 1.00 95.19 197 ALA A N 1
ATOM 1530 C CA . ALA A 1 197 ? 8.026 6.374 -19.625 1.00 95.19 197 ALA A CA 1
ATOM 1531 C C . ALA A 1 197 ? 8.984 6.426 -20.829 1.00 95.19 197 ALA A C 1
ATOM 1533 O O . ALA A 1 197 ? 8.566 6.358 -21.983 1.00 95.19 197 ALA A O 1
ATOM 1534 N N . SER A 1 198 ? 10.284 6.524 -20.552 1.00 94.75 198 SER A N 1
ATOM 1535 C CA . SER A 1 198 ? 11.354 6.487 -21.552 1.00 94.75 198 SER A CA 1
ATOM 1536 C C . SER A 1 198 ? 12.093 5.163 -21.451 1.00 94.75 198 SER A C 1
ATOM 1538 O O . SER A 1 198 ? 12.734 4.885 -20.433 1.00 94.75 198 SER A O 1
ATOM 1540 N N . ILE A 1 199 ? 12.013 4.352 -22.503 1.00 96.38 199 ILE A N 1
ATOM 1541 C CA . ILE A 1 199 ? 12.700 3.064 -22.578 1.00 96.38 199 ILE A CA 1
ATOM 1542 C C . ILE A 1 199 ? 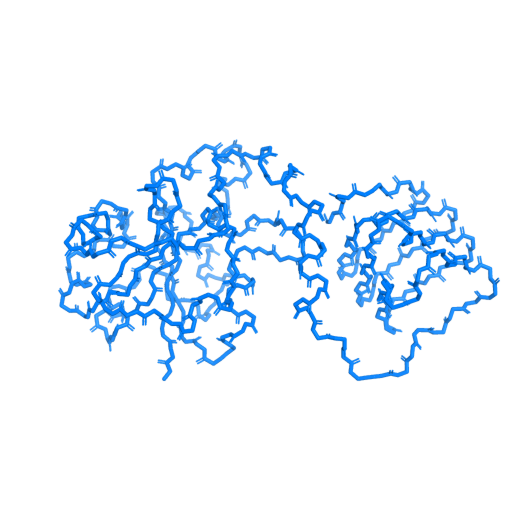13.766 3.146 -23.665 1.00 96.38 199 ILE A C 1
ATOM 1544 O O . ILE A 1 199 ? 13.450 3.190 -24.854 1.00 96.38 199 ILE A O 1
ATOM 1548 N N . ASP A 1 200 ? 15.030 3.180 -23.253 1.00 95.75 200 ASP A N 1
ATOM 1549 C CA . ASP A 1 200 ? 16.143 3.262 -24.189 1.00 95.75 200 ASP A CA 1
ATOM 1550 C C . ASP A 1 200 ? 16.381 1.908 -24.895 1.00 95.75 200 ASP A C 1
ATOM 1552 O O . ASP A 1 200 ? 15.987 0.845 -24.398 1.00 95.75 200 ASP A O 1
ATOM 1556 N N . PRO A 1 201 ? 17.063 1.908 -26.055 1.00 95.50 201 PRO A N 1
ATOM 1557 C CA . PRO A 1 201 ? 17.477 0.686 -26.736 1.00 95.50 201 PRO A CA 1
ATOM 1558 C C . PRO A 1 201 ? 18.211 -0.319 -25.840 1.00 95.50 201 PRO A C 1
ATOM 1560 O O . PRO A 1 201 ? 18.978 0.056 -24.955 1.00 95.50 201 PRO A O 1
ATOM 1563 N N . PHE A 1 202 ? 18.045 -1.611 -26.132 1.00 96.00 202 PHE A N 1
ATOM 1564 C CA . PHE A 1 202 ? 18.668 -2.742 -25.431 1.00 96.00 202 PHE A CA 1
ATOM 1565 C C . PHE A 1 202 ? 18.173 -2.979 -24.001 1.00 96.00 202 PHE A C 1
ATOM 1567 O O . PHE A 1 202 ? 18.824 -3.692 -23.233 1.00 96.00 202 PHE A O 1
ATOM 1574 N N . VAL A 1 203 ? 17.026 -2.409 -23.638 1.00 97.69 203 VAL A N 1
ATOM 1575 C CA . VAL A 1 203 ? 16.278 -2.820 -22.448 1.00 97.69 203 VAL A CA 1
ATOM 1576 C C . VAL A 1 203 ? 15.523 -4.118 -22.741 1.00 97.69 203 VAL A C 1
ATOM 1578 O O . VAL A 1 203 ? 14.924 -4.280 -23.807 1.00 97.69 203 VAL A O 1
ATOM 1581 N N . VAL A 1 204 ? 15.548 -5.042 -21.781 1.00 97.88 204 VAL A N 1
ATOM 1582 C CA . VAL A 1 204 ? 14.776 -6.289 -21.813 1.00 97.88 204 VAL A CA 1
ATOM 1583 C C . VAL A 1 204 ? 13.732 -6.254 -20.705 1.00 97.88 204 VAL A C 1
ATOM 1585 O O . VAL A 1 204 ? 14.080 -6.139 -19.531 1.00 97.88 204 VAL A O 1
ATOM 1588 N N . ILE A 1 205 ? 12.464 -6.393 -21.076 1.00 98.12 205 ILE A N 1
ATOM 1589 C CA . ILE A 1 205 ? 11.336 -6.527 -20.154 1.00 98.12 205 ILE A CA 1
ATOM 1590 C C . ILE A 1 205 ? 10.803 -7.951 -20.296 1.00 98.12 205 ILE A C 1
ATOM 1592 O O . ILE A 1 205 ? 10.315 -8.336 -21.358 1.00 98.12 205 ILE A O 1
ATOM 1596 N N . ASP A 1 206 ? 10.935 -8.743 -19.239 1.00 98.06 206 ASP A N 1
ATOM 1597 C CA . ASP A 1 206 ? 10.621 -10.167 -19.214 1.00 98.06 206 ASP A CA 1
ATOM 1598 C C . ASP A 1 206 ? 9.459 -10.452 -18.260 1.00 98.06 206 ASP A C 1
ATOM 1600 O O . ASP A 1 206 ? 9.640 -10.560 -17.049 1.00 98.06 206 ASP A O 1
ATOM 1604 N N . ALA A 1 207 ? 8.260 -10.589 -18.824 1.00 97.75 207 ALA A N 1
ATOM 1605 C CA . ALA A 1 207 ? 7.030 -10.897 -18.105 1.00 97.75 207 ALA A CA 1
ATOM 1606 C C . ALA A 1 207 ? 6.657 -12.391 -18.158 1.00 97.75 207 ALA A C 1
ATOM 1608 O O . ALA A 1 207 ? 5.500 -12.759 -17.970 1.00 97.75 207 ALA A O 1
ATOM 1609 N N . ARG A 1 208 ? 7.612 -13.295 -18.434 1.00 97.50 208 ARG A N 1
ATOM 1610 C CA . ARG A 1 208 ? 7.325 -14.743 -18.514 1.00 97.50 208 ARG A CA 1
ATOM 1611 C C . ARG A 1 208 ? 6.954 -15.380 -17.171 1.00 97.50 208 ARG A C 1
ATOM 1613 O O . ARG A 1 208 ? 6.259 -16.390 -17.176 1.00 97.50 208 ARG A O 1
ATOM 1620 N N . HIS A 1 209 ? 7.409 -14.814 -16.052 1.00 96.00 209 HIS A N 1
ATOM 1621 C CA . HIS A 1 209 ? 7.138 -15.327 -14.698 1.00 96.00 209 HIS A CA 1
ATOM 1622 C C . HIS A 1 209 ? 6.195 -14.434 -13.881 1.00 96.00 209 HIS A C 1
ATOM 1624 O O . HIS A 1 209 ? 5.868 -14.748 -12.739 1.00 96.00 209 HIS A O 1
ATOM 1630 N N . GLY A 1 210 ? 5.704 -13.348 -14.472 1.00 96.62 210 GLY A N 1
ATOM 1631 C CA . GLY A 1 210 ? 4.722 -12.476 -13.852 1.00 96.62 210 GLY A CA 1
ATOM 1632 C C . GLY A 1 210 ? 4.718 -11.088 -14.473 1.00 96.62 210 GLY A C 1
ATOM 1633 O O . GLY A 1 210 ? 5.559 -10.780 -15.318 1.00 96.62 210 GLY A O 1
ATOM 1634 N N . PRO A 1 211 ? 3.771 -10.240 -14.062 1.00 97.94 211 PRO A N 1
ATOM 1635 C CA . PRO A 1 211 ? 3.543 -8.981 -14.739 1.00 97.94 211 PRO A CA 1
ATOM 1636 C C . PRO A 1 211 ? 4.582 -7.904 -14.425 1.00 97.94 211 PRO A C 1
ATOM 1638 O O . PRO A 1 211 ? 5.091 -7.810 -13.311 1.00 97.94 211 PRO A O 1
ATOM 1641 N N . VAL A 1 212 ? 4.851 -7.032 -15.392 1.00 98.19 212 VAL A N 1
ATOM 1642 C CA . VAL A 1 212 ? 5.725 -5.869 -15.221 1.00 98.19 212 VAL A CA 1
ATOM 1643 C C . VAL A 1 212 ? 4.917 -4.593 -15.399 1.00 98.19 212 VAL A C 1
ATOM 1645 O O . VAL A 1 212 ? 4.243 -4.408 -16.412 1.00 98.19 212 VAL A O 1
ATOM 1648 N N . TRP A 1 213 ? 5.007 -3.688 -14.428 1.00 97.62 213 TRP A N 1
ATOM 1649 C CA . TRP A 1 213 ? 4.390 -2.368 -14.499 1.00 97.62 213 TRP A CA 1
ATOM 1650 C C . TRP A 1 213 ? 5.450 -1.275 -14.451 1.00 97.62 213 TRP A C 1
ATOM 1652 O O . TRP A 1 213 ? 6.206 -1.185 -13.489 1.00 97.62 213 TRP A O 1
ATOM 1662 N N . ILE A 1 214 ? 5.474 -0.412 -15.462 1.00 97.00 214 ILE A N 1
ATOM 1663 C CA . ILE A 1 214 ? 6.371 0.741 -15.548 1.00 97.00 214 ILE A CA 1
ATOM 1664 C C . ILE A 1 214 ? 5.519 2.011 -15.571 1.00 97.00 214 ILE A C 1
ATOM 1666 O O . ILE A 1 214 ? 4.715 2.212 -16.481 1.00 97.00 214 ILE A O 1
ATOM 1670 N N . GLU A 1 215 ? 5.664 2.852 -14.547 1.00 95.69 215 GLU A N 1
ATOM 1671 C CA . GLU A 1 215 ? 4.907 4.098 -14.406 1.00 95.69 215 GLU A CA 1
ATOM 1672 C C . GLU A 1 215 ? 5.448 5.263 -15.246 1.00 95.69 215 GLU A C 1
ATOM 1674 O O . GLU A 1 215 ? 6.553 5.235 -15.790 1.00 95.69 215 GLU A O 1
ATOM 1679 N N . ALA A 1 216 ? 4.640 6.326 -15.312 1.00 94.56 216 ALA A N 1
ATOM 1680 C CA . ALA A 1 216 ? 4.967 7.579 -15.973 1.00 94.56 216 ALA A CA 1
ATOM 1681 C C . ALA A 1 216 ? 6.338 8.120 -15.551 1.00 94.56 216 ALA A C 1
ATOM 1683 O O . ALA A 1 216 ? 6.725 8.058 -14.383 1.00 94.56 216 ALA A O 1
ATOM 1684 N N . GLU A 1 217 ? 7.049 8.712 -16.509 1.00 96.31 217 GLU A N 1
ATOM 1685 C CA . GLU A 1 217 ? 8.335 9.390 -16.311 1.00 96.31 217 GLU A CA 1
ATOM 1686 C C . GLU A 1 217 ? 9.485 8.475 -15.856 1.00 96.31 217 GLU A C 1
ATOM 1688 O O . GLU A 1 217 ? 10.608 8.958 -15.681 1.00 96.31 217 GLU A O 1
ATOM 1693 N N . ALA A 1 218 ? 9.253 7.165 -15.700 1.00 97.50 218 ALA A N 1
ATOM 1694 C CA . ALA A 1 218 ? 10.322 6.205 -15.468 1.00 97.50 218 ALA A CA 1
ATOM 1695 C C . ALA A 1 218 ? 11.303 6.196 -16.650 1.00 97.50 218 ALA A C 1
ATOM 1697 O O . ALA A 1 218 ? 10.906 6.344 -17.808 1.00 97.50 218 ALA A O 1
ATOM 1698 N N . ARG A 1 219 ? 12.596 6.025 -16.364 1.00 97.12 219 ARG A N 1
ATOM 1699 C CA . ARG A 1 219 ? 13.662 5.984 -17.373 1.00 97.12 219 ARG A CA 1
ATOM 1700 C C . ARG A 1 219 ? 14.456 4.698 -17.242 1.00 97.12 219 ARG A C 1
ATOM 1702 O O . ARG A 1 219 ? 15.170 4.508 -16.257 1.00 97.12 219 ARG A O 1
ATOM 1709 N N . LEU A 1 220 ? 14.346 3.831 -18.240 1.00 97.19 220 LEU A N 1
ATOM 1710 C CA . LEU A 1 220 ? 15.118 2.596 -18.320 1.00 97.19 220 LEU A CA 1
ATOM 1711 C C . LEU A 1 220 ? 16.245 2.787 -19.328 1.00 97.19 220 LEU A C 1
ATOM 1713 O O . LEU A 1 220 ? 15.990 2.922 -20.521 1.00 97.19 220 LEU A O 1
ATOM 1717 N N . LEU A 1 221 ? 17.484 2.822 -18.838 1.00 96.62 221 LEU A N 1
ATOM 1718 C CA . LEU A 1 221 ? 18.668 3.040 -19.668 1.00 96.62 221 LEU A CA 1
ATOM 1719 C C . LEU A 1 221 ? 19.159 1.715 -20.286 1.00 96.62 221 LEU A C 1
ATOM 1721 O O . LEU A 1 221 ? 18.831 0.641 -19.762 1.00 96.62 221 LEU A O 1
ATOM 1725 N N . PRO A 1 222 ? 19.987 1.762 -21.352 1.00 96.62 222 PRO A N 1
ATOM 1726 C CA . PRO A 1 222 ? 20.401 0.579 -22.095 1.00 96.62 222 PRO A CA 1
ATOM 1727 C C . PRO A 1 222 ? 21.017 -0.515 -21.229 1.00 96.62 222 PRO A C 1
ATOM 1729 O O . PRO A 1 222 ? 21.713 -0.233 -20.248 1.00 96.62 222 PRO A O 1
ATOM 1732 N N . PHE A 1 223 ? 20.822 -1.766 -21.655 1.00 96.69 223 PHE A N 1
ATOM 1733 C CA . PHE A 1 223 ? 21.326 -2.970 -20.984 1.00 96.69 223 PHE A CA 1
ATOM 1734 C C . PHE A 1 223 ? 20.743 -3.190 -19.581 1.00 96.69 223 PHE A C 1
ATOM 1736 O O . PHE A 1 223 ? 21.374 -3.806 -18.723 1.00 96.69 223 PHE A O 1
ATOM 1743 N N . THR A 1 224 ? 19.533 -2.685 -19.347 1.00 97.81 224 THR A N 1
ATOM 1744 C CA . THR A 1 224 ? 18.729 -3.006 -18.167 1.00 97.81 224 THR A CA 1
ATOM 1745 C C . THR A 1 224 ? 17.832 -4.202 -18.473 1.00 97.81 224 THR A C 1
ATOM 1747 O O . THR A 1 224 ? 17.190 -4.245 -19.524 1.00 97.81 224 THR A O 1
ATOM 1750 N N . ARG A 1 225 ? 17.763 -5.161 -17.549 1.00 98.06 225 ARG A N 1
ATOM 1751 C CA . ARG A 1 225 ? 16.833 -6.294 -17.601 1.00 98.06 225 ARG A CA 1
ATOM 1752 C C . ARG A 1 225 ? 15.871 -6.219 -16.424 1.00 98.06 225 ARG A C 1
ATOM 1754 O O . ARG A 1 225 ? 16.319 -6.073 -15.291 1.00 98.06 225 ARG A O 1
ATOM 1761 N N . ILE A 1 226 ? 14.580 -6.351 -16.702 1.00 98.38 226 ILE A N 1
ATOM 1762 C CA . ILE A 1 226 ? 13.508 -6.373 -15.704 1.00 98.38 226 ILE A CA 1
ATOM 1763 C C . ILE A 1 226 ? 12.766 -7.699 -15.814 1.00 98.38 226 ILE A C 1
ATOM 1765 O O . ILE A 1 226 ? 12.311 -8.046 -16.900 1.00 98.38 226 ILE A O 1
ATOM 1769 N N . GLU A 1 227 ? 12.647 -8.422 -14.704 1.00 98.38 227 GLU A N 1
ATOM 1770 C CA . GLU A 1 227 ? 11.938 -9.700 -14.605 1.00 98.38 227 GLU A CA 1
ATOM 1771 C C . GLU A 1 227 ? 10.692 -9.537 -13.731 1.00 98.38 227 GLU A C 1
ATOM 1773 O O . GLU A 1 227 ? 10.780 -9.062 -12.600 1.00 98.38 227 GLU A O 1
ATOM 1778 N N . GLY A 1 228 ? 9.528 -9.903 -14.268 1.00 97.50 228 GLY A N 1
ATOM 1779 C CA . GLY A 1 228 ? 8.264 -9.855 -13.542 1.00 97.50 228 GLY A CA 1
ATOM 1780 C C . GLY A 1 228 ? 8.054 -11.055 -12.599 1.00 97.50 228 GLY A C 1
ATOM 1781 O O . GLY A 1 228 ? 8.621 -12.115 -12.858 1.00 97.50 228 GLY A O 1
ATOM 1782 N N . PRO A 1 229 ? 7.216 -10.929 -11.545 1.00 98.19 229 PRO A N 1
ATOM 1783 C CA . PRO A 1 229 ? 6.447 -9.739 -11.181 1.00 98.19 229 PRO A CA 1
ATOM 1784 C C . PRO A 1 229 ? 7.329 -8.573 -10.714 1.00 98.19 229 PRO A C 1
ATOM 1786 O O . PRO A 1 229 ? 8.173 -8.756 -9.839 1.00 98.19 229 PRO A O 1
ATOM 1789 N N . CYS A 1 230 ? 7.145 -7.379 -11.283 1.00 98.19 230 CYS A N 1
ATOM 1790 C CA . CYS A 1 230 ? 7.952 -6.202 -10.956 1.00 98.19 230 CYS A CA 1
ATOM 1791 C C . CYS A 1 230 ? 7.184 -4.894 -11.167 1.00 98.19 230 CYS A C 1
ATOM 1793 O O . CYS A 1 230 ? 6.407 -4.754 -12.113 1.00 98.19 230 CYS A O 1
ATOM 1795 N N . TYR A 1 231 ? 7.449 -3.918 -10.304 1.00 97.88 231 TYR A N 1
ATOM 1796 C CA . TYR A 1 231 ? 6.931 -2.563 -10.410 1.00 97.88 231 TYR A CA 1
ATOM 1797 C C . TYR A 1 231 ? 8.078 -1.551 -10.460 1.00 97.88 231 TYR A C 1
ATOM 1799 O O . TYR A 1 231 ? 8.949 -1.539 -9.596 1.00 97.88 231 TYR A O 1
ATOM 1807 N N . ILE A 1 232 ? 8.063 -0.679 -11.465 1.00 97.88 232 ILE A N 1
ATOM 1808 C CA . ILE A 1 232 ? 8.947 0.480 -11.579 1.00 97.88 232 ILE A CA 1
ATOM 1809 C C . ILE A 1 232 ? 8.095 1.730 -11.379 1.00 97.88 232 ILE A C 1
ATOM 1811 O O . ILE A 1 232 ? 7.255 2.064 -12.220 1.00 97.88 232 ILE A O 1
ATOM 1815 N N . GLY A 1 233 ? 8.304 2.404 -10.249 1.00 96.38 233 GLY A N 1
ATOM 1816 C CA . GLY A 1 233 ? 7.537 3.582 -9.857 1.00 96.38 233 GLY A CA 1
ATOM 1817 C C . GLY A 1 233 ? 7.794 4.824 -10.712 1.00 96.38 233 GLY A C 1
ATOM 1818 O O . GLY A 1 233 ? 8.749 4.909 -11.491 1.00 96.38 233 GLY A O 1
ATOM 1819 N N . ARG A 1 234 ? 6.908 5.814 -10.557 1.00 96.00 234 ARG A N 1
ATOM 1820 C CA . ARG A 1 234 ? 6.981 7.098 -11.256 1.00 96.00 234 ARG A CA 1
ATOM 1821 C C . ARG A 1 234 ? 8.345 7.749 -11.079 1.00 96.00 234 ARG A C 1
ATOM 1823 O O . ARG A 1 234 ? 8.867 7.824 -9.968 1.00 96.00 234 ARG A O 1
ATOM 1830 N N . ALA A 1 235 ? 8.882 8.272 -12.179 1.00 97.31 235 ALA A N 1
ATOM 1831 C CA . ALA A 1 235 ? 10.165 8.974 -12.217 1.00 97.31 235 ALA A CA 1
ATOM 1832 C C . ALA A 1 235 ? 11.378 8.158 -11.710 1.00 97.31 235 ALA A C 1
ATOM 1834 O O . ALA A 1 235 ? 12.458 8.718 -11.503 1.00 97.31 235 ALA A O 1
ATOM 1835 N N . THR A 1 236 ? 11.246 6.835 -11.545 1.00 97.75 236 THR A N 1
ATOM 1836 C CA . THR A 1 236 ? 12.373 5.955 -11.224 1.00 97.75 236 THR A CA 1
ATOM 1837 C C . THR A 1 236 ? 13.333 5.872 -12.406 1.00 97.75 236 THR A C 1
ATOM 1839 O O . THR A 1 236 ? 12.922 5.728 -13.557 1.00 97.75 236 THR A O 1
ATOM 1842 N N . GLN A 1 237 ? 14.634 5.925 -12.124 1.00 97.62 237 GLN A N 1
ATOM 1843 C CA . GLN A 1 237 ? 15.675 5.695 -13.120 1.00 97.62 237 GLN A CA 1
ATOM 1844 C C . GLN A 1 237 ? 16.368 4.370 -12.834 1.00 97.62 237 GLN A C 1
ATOM 1846 O O . GLN A 1 237 ? 16.843 4.145 -11.722 1.00 97.62 237 GLN A O 1
ATOM 1851 N N . VAL A 1 238 ? 16.447 3.510 -13.845 1.00 97.50 238 VAL A N 1
ATOM 1852 C CA . VAL A 1 238 ? 17.148 2.229 -13.759 1.00 97.50 238 VAL A CA 1
ATOM 1853 C C . VAL A 1 238 ? 18.287 2.236 -14.766 1.00 97.50 238 VAL A C 1
ATOM 1855 O O . VAL A 1 238 ? 18.072 2.373 -15.971 1.00 97.50 238 VAL A O 1
ATOM 1858 N N . PHE A 1 239 ? 19.512 2.113 -14.261 1.00 94.94 239 PHE A N 1
ATOM 1859 C CA . PHE A 1 239 ? 20.730 2.180 -15.059 1.00 94.94 239 PHE A CA 1
ATOM 1860 C C . PHE A 1 239 ? 21.515 0.878 -14.965 1.00 94.94 239 PHE A C 1
ATOM 1862 O O . PHE A 1 239 ? 22.048 0.562 -13.903 1.00 94.94 239 PHE A O 1
ATOM 1869 N N . ARG A 1 240 ? 21.612 0.150 -16.089 1.00 93.75 240 ARG A N 1
ATOM 1870 C CA . ARG A 1 240 ? 22.415 -1.080 -16.230 1.00 93.75 240 ARG A CA 1
ATOM 1871 C C . ARG A 1 240 ? 22.193 -2.071 -15.083 1.00 93.75 240 ARG A C 1
ATOM 1873 O O . ARG A 1 240 ? 23.147 -2.581 -14.496 1.00 93.75 240 ARG A O 1
ATOM 1880 N N . ALA A 1 241 ? 20.929 -2.312 -14.749 1.00 96.62 241 ALA A N 1
ATOM 1881 C CA . ALA A 1 241 ? 20.554 -3.175 -13.636 1.00 96.62 241 ALA A CA 1
ATOM 1882 C C . ALA A 1 241 ? 19.889 -4.468 -14.112 1.00 96.62 241 ALA A C 1
ATOM 1884 O O . ALA A 1 241 ? 19.257 -4.515 -15.167 1.00 96.62 241 ALA A O 1
ATOM 1885 N N . HIS A 1 242 ? 20.011 -5.506 -13.287 1.00 97.12 242 HIS A N 1
ATOM 1886 C CA . HIS A 1 242 ? 19.216 -6.724 -13.383 1.00 97.12 242 HIS A CA 1
ATOM 1887 C C . HIS A 1 242 ? 18.185 -6.688 -12.254 1.00 97.12 242 HIS A C 1
ATOM 1889 O O . HIS A 1 242 ? 18.489 -7.056 -11.119 1.00 97.12 242 HIS A O 1
ATOM 1895 N N . VAL A 1 243 ? 16.990 -6.192 -12.560 1.00 97.62 243 VAL A N 1
ATOM 1896 C CA . VAL A 1 243 ? 15.868 -6.123 -11.622 1.00 97.62 243 VAL A CA 1
ATOM 1897 C C . VAL A 1 243 ? 15.139 -7.463 -11.658 1.00 97.62 243 VAL A C 1
ATOM 1899 O O . VAL A 1 243 ? 14.655 -7.876 -12.711 1.00 97.62 243 VAL A O 1
ATOM 1902 N N . ARG A 1 244 ? 15.121 -8.161 -10.521 1.00 96.56 244 ARG A N 1
ATOM 1903 C CA . ARG A 1 244 ? 14.528 -9.497 -10.372 1.00 96.56 244 ARG A CA 1
ATOM 1904 C C . ARG A 1 244 ? 13.046 -9.418 -10.011 1.00 96.56 244 ARG A C 1
ATOM 1906 O O . ARG A 1 244 ? 12.576 -8.391 -9.516 1.00 96.56 244 ARG A O 1
ATOM 1913 N N . GLU A 1 245 ? 12.366 -10.547 -10.182 1.00 95.62 245 GLU A N 1
ATOM 1914 C CA . GLU A 1 245 ? 11.017 -10.771 -9.666 1.00 95.62 245 GLU A CA 1
ATOM 1915 C C . GLU A 1 245 ? 10.889 -10.394 -8.182 1.00 95.62 245 GLU A C 1
ATOM 1917 O O . GLU A 1 245 ? 11.833 -10.522 -7.400 1.00 95.62 245 GLU A O 1
ATOM 1922 N N . GLY A 1 246 ? 9.712 -9.907 -7.793 1.00 96.19 246 GLY A N 1
ATOM 1923 C CA . GLY A 1 246 ? 9.451 -9.468 -6.426 1.00 96.19 246 GLY A CA 1
ATOM 1924 C C . GLY A 1 246 ? 10.032 -8.094 -6.083 1.00 96.19 246 GLY A C 1
ATOM 1925 O O . GLY A 1 246 ? 10.070 -7.753 -4.903 1.00 96.19 246 GLY A O 1
ATOM 1926 N N . THR A 1 247 ? 10.464 -7.294 -7.067 1.00 96.50 247 THR A N 1
ATOM 1927 C CA . THR A 1 247 ? 10.990 -5.932 -6.845 1.00 96.50 247 THR A CA 1
ATOM 1928 C C . THR A 1 247 ? 9.946 -4.860 -7.172 1.00 96.50 247 THR A C 1
ATOM 1930 O O . THR A 1 247 ? 9.300 -4.920 -8.221 1.00 96.50 247 THR A O 1
ATOM 1933 N N . SER A 1 248 ? 9.810 -3.862 -6.294 1.00 92.62 248 SER A N 1
ATOM 1934 C CA . SER A 1 248 ? 8.860 -2.738 -6.391 1.00 92.62 248 SER A CA 1
ATOM 1935 C C . SER A 1 248 ? 9.452 -1.426 -5.893 1.00 92.62 248 SER A C 1
ATOM 1937 O O . SER A 1 248 ? 10.219 -1.518 -4.907 1.00 92.62 248 SER A O 1
#